Protein AF-A0A533Z8V2-F1 (afdb_monomer)

Sequence (237 aa):
MTSPPPRARSPHRGRDDLSRFQRLQVEHFARADEAKFLWQTQDAYLAKTERALLDRVPVKSSDRLLEVGCGEGGNLQLLGLTPLSAVGVDFSHAKCRDVLHHTVDKSEVVGELIRVCRAFGRVVIIEPNGGSPIVGLLGLLVEAERELLRNSLGGVLALLDRGQVAEPDVSWAQPFPAGRVLFHYRWGLPRLSAWLAGAVLAAERLIGRLVPTERWAYMIITTVKTASGKPVVSESV

Solvent-accessible surface area (backbone atoms only — not comparable to full-atom values): 13577 Å² total; per-residue (Å²): 137,80,80,82,79,81,78,77,77,78,77,87,75,56,86,81,78,50,50,76,66,53,48,43,46,50,63,73,53,66,60,58,45,66,63,60,31,49,38,45,59,66,32,60,37,48,25,51,54,48,41,67,53,51,72,71,53,89,78,52,93,86,44,81,47,74,45,67,36,13,44,46,43,36,60,60,60,67,70,66,60,52,84,91,31,47,47,77,43,46,90,44,99,47,31,29,52,70,42,73,67,74,47,86,62,48,49,60,54,44,46,49,53,58,64,74,44,51,70,70,28,73,51,76,47,79,45,63,21,18,71,3,72,70,40,28,49,44,16,69,74,35,77,79,42,37,49,29,59,66,30,38,70,72,58,58,62,68,46,53,59,73,56,38,30,49,87,62,49,77,48,67,42,56,51,51,64,56,60,65,54,54,32,21,82,91,81,39,46,43,85,47,21,78,76,41,25,70,58,49,55,51,52,29,56,55,49,39,75,75,49,57,64,87,35,12,36,27,41,36,40,38,31,36,29,38,84,45,90,50,81,72,76,83,79,85,128

pLDDT: mean 78.93, std 16.97, range [33.03, 96.56]

Foldseek 3Di:
DDDDDPDDDDPPDDPVPDDPLLVLLCVVLQAADVLVQCLCCPFLQNVVQLLVVLVVVPDDLPAAEEAEAAAHARNCVSVVHDPVRYDYYHPHPHGGHDDDLSDDCSLVVVVVQLLPADAQGKDKDKDWALLAPVLVVCLVPDVNSVSNVVDHPVVNVVSDQCLFKPDKDKFAGQADPVVCVQLPSPPHVRVCSVPCSVVVVVVSVVVSVVRDRSNGTIMMIMITTHPPSDRDDPPDD

Structure (mmCIF, N/CA/C/O backbone):
data_AF-A0A533Z8V2-F1
#
_entry.id   AF-A0A533Z8V2-F1
#
loop_
_atom_site.group_PDB
_atom_site.id
_atom_site.type_symbol
_atom_site.label_atom_id
_atom_site.label_alt_id
_atom_site.label_comp_id
_atom_site.label_asym_id
_atom_site.label_entity_id
_atom_site.label_seq_id
_atom_site.pdbx_PDB_ins_code
_atom_site.Cartn_x
_atom_site.Cartn_y
_atom_site.Cartn_z
_atom_site.occupancy
_atom_site.B_iso_or_equiv
_atom_site.auth_seq_id
_atom_site.auth_comp_id
_atom_site.auth_asym_id
_atom_site.auth_atom_id
_atom_site.pdbx_PDB_model_num
ATOM 1 N N . MET A 1 1 ? -46.346 -3.052 17.585 1.00 40.94 1 MET A N 1
ATOM 2 C CA . MET A 1 1 ? -45.049 -2.511 17.119 1.00 40.94 1 MET A CA 1
ATOM 3 C C . MET A 1 1 ? -44.578 -3.407 15.989 1.00 40.94 1 MET A C 1
ATOM 5 O O . MET A 1 1 ? -44.500 -4.609 16.202 1.00 40.94 1 MET A O 1
ATOM 9 N N . THR A 1 2 ? -44.373 -2.867 14.792 1.00 38.75 2 THR A N 1
ATOM 10 C CA . THR A 1 2 ? -44.008 -3.631 13.589 1.00 38.75 2 THR A CA 1
ATOM 11 C C . THR A 1 2 ? -42.518 -3.486 13.297 1.00 38.75 2 THR A C 1
ATOM 13 O O . THR A 1 2 ? -41.992 -2.375 13.292 1.00 38.75 2 THR A O 1
ATOM 16 N N . SER A 1 3 ? -41.831 -4.603 13.056 1.00 35.53 3 SER A N 1
ATOM 17 C CA . SER A 1 3 ? -40.437 -4.588 12.602 1.00 35.53 3 SER A CA 1
ATOM 18 C C . SER A 1 3 ? -40.324 -3.907 11.231 1.00 35.53 3 SER A C 1
ATOM 20 O O . SER A 1 3 ? -41.219 -4.092 10.401 1.00 35.53 3 SER A O 1
ATOM 22 N N . PRO A 1 4 ? -39.242 -3.158 10.948 1.00 39.75 4 PRO A N 1
ATOM 23 C CA . PRO A 1 4 ? -39.004 -2.638 9.607 1.00 39.75 4 PRO A CA 1
ATOM 24 C C . PRO A 1 4 ? -38.815 -3.798 8.613 1.00 39.75 4 PRO A C 1
ATOM 26 O O . PRO A 1 4 ? -38.259 -4.837 8.989 1.00 39.75 4 PRO A O 1
ATOM 29 N N . PRO A 1 5 ? -39.252 -3.650 7.349 1.00 39.47 5 PRO A N 1
ATOM 30 C CA . PRO A 1 5 ? -39.061 -4.684 6.340 1.00 39.47 5 PRO A CA 1
ATOM 31 C C . PRO A 1 5 ? -37.564 -4.905 6.063 1.00 39.47 5 PRO A C 1
ATOM 33 O O . PRO A 1 5 ? -36.771 -3.960 6.154 1.00 39.47 5 PRO A O 1
ATOM 36 N N . PRO A 1 6 ? -37.147 -6.132 5.696 1.00 41.75 6 PRO A N 1
ATOM 37 C CA . PRO A 1 6 ? -35.775 -6.375 5.272 1.00 41.75 6 PRO A CA 1
ATOM 38 C C . PRO A 1 6 ? -35.461 -5.519 4.040 1.00 41.75 6 PRO A C 1
ATOM 40 O O . PRO A 1 6 ? -36.251 -5.472 3.095 1.00 41.75 6 PRO A O 1
ATOM 43 N N . ARG A 1 7 ? -34.296 -4.855 4.029 1.00 48.19 7 ARG A N 1
ATOM 44 C CA . ARG A 1 7 ? -33.817 -4.150 2.830 1.00 48.19 7 ARG A CA 1
ATOM 45 C C . ARG A 1 7 ? -33.768 -5.143 1.670 1.00 48.19 7 ARG A C 1
ATOM 47 O O . ARG A 1 7 ? -33.164 -6.209 1.803 1.00 48.19 7 ARG A O 1
ATOM 54 N N . ALA A 1 8 ? -34.402 -4.794 0.551 1.00 38.75 8 ALA A N 1
ATOM 55 C CA . ALA A 1 8 ? -34.362 -5.611 -0.652 1.00 38.75 8 ALA A CA 1
ATOM 56 C C . ALA A 1 8 ? -32.900 -5.849 -1.053 1.00 38.75 8 ALA A C 1
ATOM 58 O O . ALA A 1 8 ? -32.117 -4.901 -1.143 1.00 38.75 8 ALA A O 1
ATOM 59 N N . ARG A 1 9 ? -32.520 -7.113 -1.273 1.00 44.72 9 ARG A N 1
ATOM 60 C CA . ARG A 1 9 ? -31.201 -7.421 -1.834 1.00 44.72 9 ARG A CA 1
ATOM 61 C C . ARG A 1 9 ? -31.136 -6.813 -3.231 1.00 44.72 9 ARG A C 1
ATOM 63 O O . ARG A 1 9 ? -32.041 -7.044 -4.031 1.00 44.72 9 ARG A O 1
ATOM 70 N N . SER A 1 10 ? -30.073 -6.059 -3.504 1.00 43.19 10 SER A N 1
ATOM 71 C CA . SER A 1 10 ? -29.780 -5.569 -4.852 1.00 43.19 10 SER A CA 1
ATOM 72 C C . SER A 1 10 ? -29.805 -6.751 -5.833 1.00 43.19 10 SER A C 1
ATOM 74 O O . SER A 1 10 ? -29.239 -7.801 -5.502 1.00 43.19 10 SER A O 1
ATOM 76 N N . PRO A 1 11 ? -30.474 -6.645 -6.997 1.00 40.31 11 PRO A N 1
ATOM 77 C CA . PRO A 1 11 ? -30.465 -7.721 -7.978 1.00 40.31 11 PRO A CA 1
ATOM 78 C C . PRO A 1 11 ? -29.024 -7.997 -8.417 1.00 40.31 11 PRO A C 1
ATOM 80 O O . PRO A 1 11 ? -28.241 -7.067 -8.616 1.00 40.31 11 PRO A O 1
ATOM 83 N N . HIS A 1 12 ? -28.664 -9.275 -8.572 1.00 43.56 12 HIS A N 1
ATOM 84 C CA . HIS A 1 12 ? -27.336 -9.660 -9.049 1.00 43.56 12 HIS A CA 1
ATOM 85 C C . HIS A 1 12 ? -27.104 -9.102 -10.461 1.00 43.56 12 HIS A C 1
ATOM 87 O O . HIS A 1 12 ? -27.574 -9.670 -11.446 1.00 43.56 12 HIS A O 1
ATOM 93 N N . ARG A 1 13 ? -26.370 -7.986 -10.552 1.00 46.94 13 ARG A N 1
ATOM 94 C CA . ARG A 1 13 ? -25.924 -7.403 -11.821 1.00 46.94 13 ARG A CA 1
ATOM 95 C C . ARG A 1 13 ? -25.043 -8.416 -12.555 1.00 46.94 13 ARG A C 1
ATOM 97 O O . ARG A 1 13 ? -24.065 -8.914 -11.996 1.00 46.94 13 ARG A O 1
ATOM 104 N N . GLY A 1 14 ? -25.401 -8.727 -13.800 1.00 43.12 14 GLY A N 1
ATOM 105 C CA . GLY A 1 14 ? -24.561 -9.523 -14.695 1.00 43.12 14 GLY A CA 1
ATOM 106 C C . GLY A 1 14 ? -23.268 -8.783 -15.057 1.00 43.12 14 GLY A C 1
ATOM 107 O O . GLY A 1 14 ? -23.166 -7.570 -14.872 1.00 43.12 14 GLY A O 1
ATOM 108 N N . ARG A 1 15 ? -22.279 -9.498 -15.611 1.00 49.38 15 ARG A N 1
ATOM 109 C CA . ARG A 1 15 ? -20.983 -8.904 -16.012 1.00 49.38 15 ARG A CA 1
ATOM 110 C C . ARG A 1 15 ? -21.116 -7.811 -17.085 1.00 49.38 15 ARG A C 1
ATOM 112 O O . ARG A 1 15 ? -20.205 -7.003 -17.250 1.00 49.38 15 ARG A O 1
ATOM 119 N N . ASP A 1 16 ? -22.244 -7.772 -17.784 1.00 51.00 16 ASP A N 1
ATOM 120 C CA . ASP A 1 16 ? -22.515 -6.829 -18.869 1.00 51.00 16 ASP A CA 1
ATOM 121 C C . ASP A 1 16 ? -22.863 -5.418 -18.351 1.00 51.00 16 ASP A C 1
ATOM 123 O O . ASP A 1 16 ? -22.526 -4.423 -18.993 1.00 51.00 16 ASP A O 1
ATOM 127 N N . ASP A 1 17 ? -23.423 -5.316 -17.137 1.00 60.34 17 ASP A N 1
ATOM 128 C CA . ASP A 1 17 ? -23.782 -4.058 -16.448 1.00 60.34 17 ASP A CA 1
ATOM 129 C C . ASP A 1 17 ? -22.607 -3.455 -15.638 1.00 60.34 17 ASP A C 1
ATOM 131 O O . ASP A 1 17 ? -22.772 -2.643 -14.728 1.00 60.34 17 ASP A O 1
ATOM 135 N N . LEU A 1 18 ? -21.374 -3.857 -15.956 1.00 70.12 18 LEU A N 1
ATOM 136 C CA . LEU A 1 18 ? -20.175 -3.236 -15.399 1.00 70.12 18 LEU A CA 1
ATOM 137 C C . LEU A 1 18 ? -19.882 -1.895 -16.089 1.00 70.12 18 LEU A C 1
ATOM 139 O O . LEU A 1 18 ? -19.945 -1.762 -17.314 1.00 70.12 18 LEU A O 1
ATOM 143 N N . SER A 1 19 ? -19.484 -0.891 -15.308 1.00 80.50 19 SER A N 1
ATOM 144 C CA . SER A 1 19 ? -18.940 0.361 -15.847 1.00 80.50 19 SER A CA 1
ATOM 145 C C . SER A 1 19 ? -17.634 0.123 -16.624 1.00 80.50 19 SER A C 1
ATOM 147 O O . SER A 1 19 ? -16.947 -0.883 -16.425 1.00 80.50 19 SER A O 1
ATOM 149 N N . ARG A 1 20 ? -17.231 1.078 -17.482 1.00 80.62 20 ARG A N 1
ATOM 150 C CA . ARG A 1 20 ? -15.932 1.019 -18.195 1.00 80.62 20 ARG A CA 1
ATOM 151 C C . ARG A 1 20 ? -14.761 0.814 -17.227 1.00 80.62 20 ARG A C 1
ATOM 153 O O . ARG A 1 20 ? -13.867 0.034 -17.523 1.00 80.62 20 ARG A O 1
ATOM 160 N N . PHE A 1 21 ? -14.803 1.475 -16.071 1.00 75.88 21 PHE A N 1
ATOM 161 C CA . PHE A 1 21 ? -13.811 1.313 -15.012 1.00 75.88 21 PHE A CA 1
ATOM 162 C C . PHE A 1 21 ? -13.804 -0.117 -14.451 1.00 75.88 21 PHE A C 1
ATOM 164 O O . PHE A 1 21 ? -12.757 -0.752 -14.447 1.00 75.88 21 PHE A O 1
ATOM 171 N N . GLN A 1 22 ? -14.960 -0.667 -14.061 1.00 77.31 22 GLN A N 1
ATOM 172 C CA . GLN A 1 22 ? -15.032 -2.035 -13.526 1.00 77.31 22 GLN A CA 1
ATOM 173 C C . GLN A 1 22 ? -14.565 -3.094 -14.531 1.00 77.31 22 GLN A C 1
ATOM 175 O O . GLN A 1 22 ? -13.902 -4.041 -14.119 1.00 77.31 22 GLN A O 1
ATOM 180 N N . ARG A 1 23 ? -14.854 -2.934 -15.832 1.00 79.50 23 ARG A N 1
ATOM 181 C CA . ARG A 1 23 ? -14.297 -3.821 -16.869 1.00 79.50 23 ARG A CA 1
ATOM 182 C C . ARG A 1 23 ? -12.769 -3.773 -16.889 1.00 79.50 23 ARG A C 1
ATOM 184 O O . ARG A 1 23 ? -12.149 -4.823 -16.776 1.00 79.50 23 ARG A O 1
ATOM 191 N N . LEU A 1 24 ? -12.173 -2.577 -16.901 1.00 81.94 24 LEU A N 1
ATOM 192 C CA . LEU A 1 24 ? -10.714 -2.414 -16.845 1.00 81.94 24 LEU A CA 1
ATOM 193 C C . LEU A 1 24 ? -10.094 -3.039 -15.581 1.00 81.94 24 LEU A C 1
ATOM 195 O O . LEU A 1 24 ? -9.060 -3.690 -15.690 1.00 81.94 24 LEU A O 1
ATOM 199 N N . GLN A 1 25 ? -10.727 -2.908 -14.407 1.00 80.94 25 GLN A N 1
ATOM 200 C CA . GLN A 1 25 ? -10.250 -3.571 -13.182 1.00 80.94 25 GLN A CA 1
ATOM 201 C C . GLN A 1 25 ? -10.351 -5.101 -13.285 1.00 80.94 25 GLN A C 1
ATOM 203 O O . GLN A 1 25 ? -9.383 -5.806 -13.008 1.00 80.94 25 GLN A O 1
ATOM 208 N N . VAL A 1 26 ? -11.492 -5.634 -13.736 1.00 76.25 26 VAL A N 1
ATOM 209 C CA . VAL A 1 26 ? -11.690 -7.084 -13.916 1.00 76.25 26 VAL A CA 1
ATOM 210 C C . VAL A 1 26 ? -10.706 -7.664 -14.935 1.00 76.25 26 VAL A C 1
ATOM 212 O O . VAL A 1 26 ? -10.188 -8.753 -14.710 1.00 76.25 26 VAL A O 1
ATOM 215 N N . GLU A 1 27 ? -10.413 -6.949 -16.021 1.00 80.88 27 GLU A N 1
ATOM 216 C CA . GLU A 1 27 ? -9.446 -7.352 -17.048 1.00 80.88 27 GLU A CA 1
ATOM 217 C C . GLU A 1 27 ? -7.999 -7.301 -16.532 1.00 80.88 27 GLU A C 1
ATOM 219 O O . GLU A 1 27 ? -7.254 -8.269 -16.705 1.00 80.88 27 GLU A O 1
ATOM 224 N N . HIS A 1 28 ? -7.605 -6.217 -15.852 1.00 77.25 28 HIS A N 1
ATOM 225 C CA . HIS A 1 28 ? -6.257 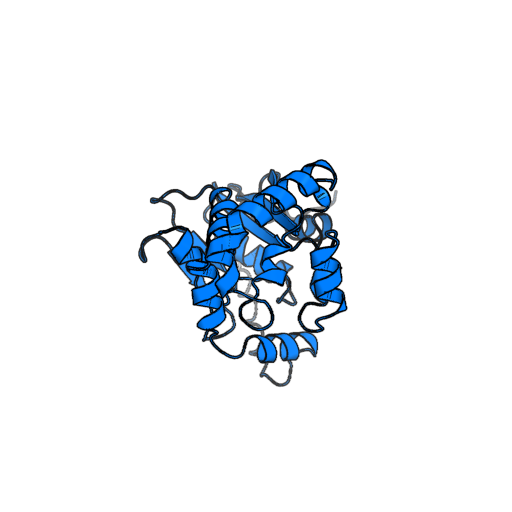-6.056 -15.297 1.00 77.25 28 HIS A CA 1
ATOM 226 C C . HIS A 1 28 ? -5.961 -7.094 -14.203 1.00 77.25 28 HIS A C 1
ATOM 228 O O . HIS A 1 28 ? -4.879 -7.683 -14.166 1.00 77.25 28 HIS A O 1
ATOM 234 N N . PHE A 1 29 ? -6.946 -7.373 -13.346 1.00 74.50 29 PHE A N 1
ATOM 235 C CA . PHE A 1 29 ? -6.820 -8.270 -12.198 1.00 74.50 29 PHE A CA 1
ATOM 236 C C . PHE A 1 29 ? -7.411 -9.678 -12.441 1.00 74.50 29 PHE A C 1
ATOM 238 O O . PHE A 1 29 ? -7.631 -10.443 -11.499 1.00 74.50 29 PHE A O 1
ATOM 245 N N . ALA A 1 30 ? -7.598 -10.075 -13.706 1.00 72.56 30 ALA A N 1
ATOM 246 C CA . ALA A 1 30 ? -8.223 -11.344 -14.108 1.00 72.56 30 ALA A CA 1
ATOM 247 C C . ALA A 1 30 ? -7.457 -12.627 -13.718 1.00 72.56 30 ALA A C 1
ATOM 249 O O . ALA A 1 30 ? -8.019 -13.721 -13.795 1.00 72.56 30 ALA A O 1
ATOM 250 N N . ARG A 1 31 ? -6.158 -12.537 -13.398 1.00 70.25 31 ARG A N 1
ATOM 251 C CA . ARG A 1 31 ? -5.262 -13.697 -13.223 1.00 70.25 31 ARG A CA 1
ATOM 252 C C . ARG A 1 31 ? -4.360 -13.541 -12.004 1.00 70.25 31 ARG A C 1
ATOM 254 O O . ARG A 1 31 ? -3.841 -12.452 -11.761 1.00 70.25 31 ARG A O 1
ATOM 261 N N . ALA A 1 32 ? -4.128 -14.642 -11.291 1.00 70.06 32 ALA A N 1
ATOM 262 C CA . ALA A 1 32 ? -3.074 -14.732 -10.284 1.00 70.06 32 ALA A CA 1
ATOM 263 C C . ALA A 1 32 ? -1.724 -14.365 -10.919 1.00 70.06 32 ALA A C 1
ATOM 265 O O . ALA A 1 32 ? -1.423 -14.821 -12.024 1.00 70.06 32 ALA A O 1
ATOM 266 N N . ASP A 1 33 ? -0.926 -13.546 -10.236 1.00 83.88 33 ASP A N 1
ATOM 267 C CA . ASP A 1 33 ? 0.403 -13.148 -10.703 1.00 83.88 33 ASP A CA 1
ATOM 268 C C . ASP A 1 33 ? 1.444 -13.626 -9.679 1.00 83.88 33 ASP A C 1
ATOM 270 O O . ASP A 1 33 ? 1.795 -12.932 -8.724 1.00 83.88 33 ASP A O 1
ATOM 274 N N . GLU A 1 34 ? 1.891 -14.874 -9.853 1.00 84.81 34 GLU A N 1
ATOM 275 C CA . GLU A 1 34 ? 2.914 -15.503 -9.007 1.00 84.81 34 GLU A CA 1
ATOM 276 C C . GLU A 1 34 ? 4.219 -14.693 -9.017 1.00 84.81 34 GLU A C 1
ATOM 278 O O . GLU A 1 34 ? 4.880 -14.566 -7.988 1.00 84.81 34 GLU A O 1
ATOM 283 N N . ALA A 1 35 ? 4.562 -14.065 -10.146 1.00 87.12 35 ALA A N 1
ATOM 284 C CA . ALA A 1 35 ? 5.744 -13.221 -10.242 1.00 87.12 35 ALA A CA 1
ATOM 285 C C . ALA A 1 35 ? 5.596 -11.939 -9.400 1.00 87.12 35 ALA A C 1
ATOM 287 O O . ALA A 1 35 ? 6.548 -11.574 -8.708 1.00 87.12 35 ALA A O 1
ATOM 288 N N . LYS A 1 36 ? 4.410 -11.304 -9.368 1.00 88.00 36 LYS A N 1
ATOM 289 C CA . LYS A 1 36 ? 4.110 -10.206 -8.425 1.00 88.00 36 LYS A CA 1
ATOM 290 C C . LYS A 1 36 ? 4.171 -10.686 -6.975 1.00 88.00 36 LYS A C 1
ATOM 292 O O . LYS A 1 36 ? 4.757 -9.996 -6.147 1.00 88.00 36 LYS A O 1
ATOM 297 N N . PHE A 1 37 ? 3.618 -11.860 -6.665 1.00 86.25 37 PHE A N 1
ATOM 298 C CA . PHE A 1 37 ? 3.631 -12.432 -5.314 1.00 86.25 37 PHE A CA 1
ATOM 299 C C . PHE A 1 37 ? 5.055 -12.715 -4.805 1.00 86.25 37 PHE A C 1
ATOM 301 O O . PHE A 1 37 ? 5.425 -12.267 -3.718 1.00 86.25 37 PHE A O 1
ATOM 308 N N . LEU A 1 38 ? 5.882 -13.405 -5.596 1.00 88.62 38 LEU A N 1
ATOM 309 C CA . LEU A 1 38 ? 7.280 -13.695 -5.262 1.00 88.62 38 LEU A CA 1
ATOM 310 C C . LEU A 1 38 ? 8.104 -12.405 -5.150 1.00 88.62 38 LEU A C 1
ATOM 312 O O . LEU A 1 38 ? 8.876 -12.248 -4.206 1.00 88.62 38 LEU A O 1
ATOM 316 N N . TRP A 1 39 ? 7.891 -11.440 -6.049 1.00 91.81 39 TRP A N 1
ATOM 317 C CA . TRP A 1 39 ? 8.515 -10.117 -5.965 1.00 91.81 39 TRP A CA 1
ATOM 318 C C . TRP A 1 39 ? 8.118 -9.378 -4.680 1.00 91.81 39 TRP A C 1
ATOM 320 O O . TRP A 1 39 ? 8.987 -8.910 -3.949 1.00 91.81 39 TRP A O 1
ATOM 330 N N . GLN A 1 40 ? 6.828 -9.344 -4.332 1.00 89.94 40 GLN A N 1
ATOM 331 C CA . GLN A 1 40 ? 6.343 -8.721 -3.098 1.00 89.94 40 GLN A CA 1
ATOM 332 C C . GLN A 1 40 ? 6.954 -9.355 -1.840 1.00 89.94 40 GLN A C 1
ATOM 334 O O . GLN A 1 40 ? 7.226 -8.652 -0.870 1.00 89.94 40 GLN A O 1
ATOM 339 N N . THR A 1 41 ? 7.154 -10.673 -1.834 1.00 89.31 41 THR A N 1
ATOM 340 C CA . THR A 1 41 ? 7.429 -11.439 -0.607 1.00 89.31 41 THR A CA 1
ATOM 341 C C . THR A 1 41 ? 8.903 -11.802 -0.411 1.00 89.31 41 THR A C 1
ATOM 343 O O . THR A 1 41 ? 9.328 -12.002 0.734 1.00 89.31 41 THR A O 1
ATOM 346 N N . GLN A 1 42 ? 9.693 -11.830 -1.493 1.00 92.19 42 GLN A N 1
ATOM 347 C CA . GLN A 1 42 ? 11.086 -12.300 -1.509 1.00 92.19 42 GLN A CA 1
ATOM 348 C C . GLN A 1 42 ? 12.107 -11.294 -2.080 1.00 92.19 42 GLN A C 1
ATOM 350 O O . GLN A 1 42 ? 13.299 -11.457 -1.825 1.00 92.19 42 GLN A O 1
ATOM 355 N N . ASP A 1 43 ? 11.699 -10.254 -2.821 1.00 94.94 43 ASP A N 1
ATOM 356 C CA . ASP A 1 43 ? 12.650 -9.274 -3.375 1.00 94.94 43 ASP A CA 1
ATOM 357 C C . ASP A 1 43 ? 13.345 -8.448 -2.276 1.00 94.94 43 ASP A C 1
ATOM 359 O O . ASP A 1 43 ? 12.707 -7.939 -1.349 1.00 94.94 43 ASP A O 1
ATOM 363 N N . ALA A 1 44 ? 14.663 -8.269 -2.399 1.00 93.38 44 ALA A N 1
ATOM 364 C CA . ALA A 1 44 ? 15.492 -7.646 -1.367 1.00 93.38 44 ALA A CA 1
ATOM 365 C C . ALA A 1 44 ? 15.188 -6.151 -1.129 1.00 93.38 44 ALA A C 1
ATOM 367 O O . ALA A 1 44 ? 15.478 -5.632 -0.044 1.00 93.38 44 ALA A O 1
ATOM 368 N N . TYR A 1 45 ? 14.596 -5.459 -2.109 1.00 95.81 45 TYR A N 1
ATOM 369 C CA . TYR A 1 45 ? 14.031 -4.125 -1.928 1.00 95.81 45 TYR A CA 1
ATOM 370 C C . TYR A 1 45 ? 12.556 -4.211 -1.526 1.00 95.81 45 TYR A C 1
ATOM 372 O O . TYR A 1 45 ? 12.174 -3.669 -0.483 1.00 95.81 45 TYR A O 1
ATOM 380 N N . LEU A 1 46 ? 11.712 -4.868 -2.330 1.00 94.31 46 LEU A N 1
ATOM 381 C CA . LEU A 1 46 ? 10.265 -4.748 -2.159 1.00 94.31 46 LEU A CA 1
ATOM 382 C C . LEU A 1 46 ? 9.788 -5.412 -0.866 1.00 94.31 46 LEU A C 1
ATOM 384 O O . LEU A 1 46 ? 9.168 -4.738 -0.049 1.00 94.31 46 LEU A O 1
ATOM 388 N N . ALA A 1 47 ? 10.159 -6.664 -0.598 1.00 91.62 47 ALA A N 1
ATOM 389 C CA . ALA A 1 47 ? 9.735 -7.353 0.622 1.00 91.62 47 ALA A CA 1
ATOM 390 C C . ALA A 1 47 ? 10.208 -6.640 1.899 1.00 91.62 47 ALA A C 1
ATOM 392 O O . ALA A 1 47 ? 9.580 -6.748 2.951 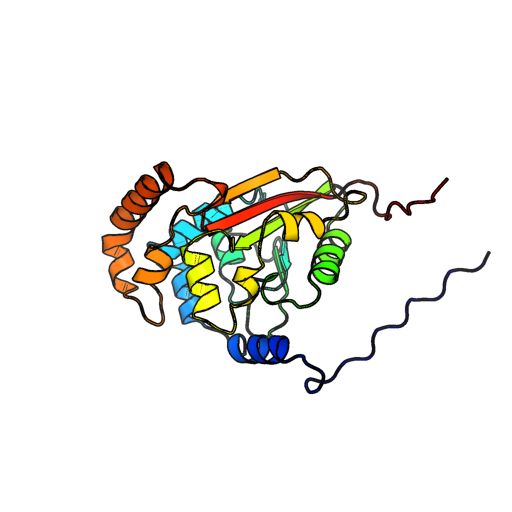1.00 91.62 47 ALA A O 1
ATOM 393 N N . LYS A 1 48 ? 11.298 -5.869 1.815 1.00 93.62 48 LYS A N 1
ATOM 394 C CA . LYS A 1 48 ? 11.800 -5.026 2.905 1.00 93.62 48 LYS A CA 1
ATOM 395 C C . LYS A 1 48 ? 11.001 -3.729 3.068 1.00 93.62 48 LYS A C 1
ATOM 397 O O . LYS A 1 48 ? 10.774 -3.307 4.201 1.00 93.62 48 LYS A O 1
ATOM 402 N N . THR A 1 49 ? 10.566 -3.098 1.976 1.00 93.62 49 THR A N 1
ATOM 403 C CA . THR A 1 49 ? 9.718 -1.891 2.036 1.00 93.62 49 THR A CA 1
ATOM 404 C C . THR A 1 49 ? 8.259 -2.192 2.360 1.00 93.62 49 THR A C 1
ATOM 406 O O . THR A 1 49 ? 7.614 -1.350 2.983 1.00 93.62 49 THR A O 1
ATOM 409 N N . GLU A 1 50 ? 7.761 -3.380 2.008 1.00 91.62 50 GLU A N 1
ATOM 410 C CA . GLU A 1 50 ? 6.443 -3.881 2.411 1.00 91.62 50 GLU A CA 1
ATOM 411 C C . GLU A 1 50 ? 6.420 -4.279 3.888 1.00 91.62 50 GLU A C 1
ATOM 413 O O . GLU A 1 50 ? 5.526 -3.839 4.601 1.00 91.62 50 GLU A O 1
ATOM 418 N N . ARG A 1 51 ? 7.432 -4.997 4.407 1.00 91.25 51 ARG A N 1
ATOM 419 C CA . ARG A 1 51 ? 7.559 -5.214 5.866 1.00 91.25 51 ARG A CA 1
ATOM 420 C C . ARG A 1 51 ? 7.577 -3.880 6.611 1.00 91.25 51 ARG A C 1
ATOM 422 O O . ARG A 1 51 ? 6.709 -3.654 7.435 1.00 91.25 51 ARG A O 1
ATOM 429 N N . ALA A 1 52 ? 8.420 -2.930 6.200 1.00 91.81 52 ALA A N 1
ATOM 430 C CA . ALA A 1 52 ? 8.465 -1.596 6.811 1.00 91.81 52 ALA A CA 1
ATOM 431 C C . ALA A 1 52 ? 7.175 -0.753 6.643 1.00 91.81 52 ALA A C 1
ATOM 433 O O . ALA A 1 52 ? 7.038 0.289 7.291 1.00 91.81 52 ALA A O 1
ATOM 434 N N . LEU A 1 53 ? 6.247 -1.151 5.767 1.00 90.12 53 LEU A N 1
ATOM 435 C CA . LEU A 1 53 ? 4.902 -0.578 5.654 1.00 90.12 53 LEU A CA 1
ATOM 436 C C . LEU A 1 53 ? 3.940 -1.277 6.631 1.00 90.12 53 LEU A C 1
ATOM 438 O O . LEU A 1 53 ? 3.225 -0.605 7.370 1.00 90.12 53 LEU A O 1
ATOM 442 N N . LEU A 1 54 ? 3.991 -2.608 6.683 1.00 88.62 54 LEU A N 1
ATOM 443 C CA . LEU A 1 54 ? 3.180 -3.480 7.535 1.00 88.62 54 LEU A CA 1
ATOM 444 C C . LEU A 1 54 ? 3.562 -3.406 9.026 1.00 88.62 54 LEU A C 1
ATOM 446 O O . LEU A 1 54 ? 2.680 -3.507 9.869 1.00 88.62 54 LEU A O 1
ATOM 450 N N . ASP A 1 55 ? 4.822 -3.109 9.358 1.00 88.25 55 ASP A N 1
ATOM 451 C CA . ASP A 1 55 ? 5.326 -2.848 10.719 1.00 88.25 55 ASP A CA 1
ATOM 452 C C . ASP A 1 55 ? 4.619 -1.649 11.388 1.00 88.25 55 ASP A C 1
ATOM 454 O O . ASP A 1 55 ? 4.638 -1.503 12.610 1.00 88.25 55 ASP A O 1
ATOM 458 N N . ARG A 1 56 ? 3.991 -0.768 10.591 1.00 86.62 56 ARG A N 1
ATOM 459 C CA . ARG A 1 56 ? 3.154 0.340 11.079 1.00 86.62 56 ARG A CA 1
ATOM 460 C C . ARG A 1 56 ? 1.709 -0.079 11.366 1.00 86.62 56 ARG A C 1
ATOM 462 O O . ARG A 1 56 ? 0.993 0.675 12.017 1.00 86.62 56 ARG A O 1
ATOM 469 N N . VAL A 1 57 ? 1.264 -1.247 10.897 1.00 84.12 57 VAL A N 1
ATOM 470 C CA . VAL A 1 57 ? -0.056 -1.803 11.222 1.00 84.12 57 VAL A CA 1
ATOM 471 C C . VAL A 1 57 ? 0.064 -2.474 12.592 1.00 84.12 57 VAL A C 1
ATOM 473 O O . VAL A 1 57 ? 0.781 -3.463 12.722 1.00 84.12 57 VAL A O 1
ATOM 476 N N . PRO A 1 58 ? -0.616 -1.987 13.645 1.00 78.50 58 PRO A N 1
ATOM 477 C CA . PRO A 1 58 ? -0.279 -2.351 15.026 1.00 78.50 58 PRO A CA 1
ATOM 478 C C . PRO A 1 58 ? -0.869 -3.707 15.482 1.00 78.50 58 PRO A C 1
ATOM 480 O O . PRO A 1 58 ? -1.387 -3.824 16.600 1.00 78.50 58 PRO A O 1
ATOM 483 N N . VAL A 1 59 ? -0.851 -4.721 14.610 1.00 78.56 59 VAL A N 1
ATOM 484 C CA . VAL A 1 59 ? -1.444 -6.058 14.797 1.00 78.56 59 VAL A CA 1
ATOM 485 C C . VAL A 1 59 ? -0.724 -6.835 15.902 1.00 78.56 59 VAL A C 1
ATOM 487 O O . VAL A 1 59 ? 0.499 -6.796 16.011 1.00 78.56 59 VAL A O 1
ATOM 490 N N . LYS A 1 60 ? -1.477 -7.581 16.715 1.00 76.19 60 LYS A N 1
ATOM 491 C CA . LYS A 1 60 ? -0.930 -8.565 17.663 1.00 76.19 60 LYS A CA 1
ATOM 492 C C . LYS A 1 60 ? -1.185 -9.983 17.156 1.00 76.19 60 LYS A C 1
ATOM 494 O O . LYS A 1 60 ? -2.189 -10.228 16.499 1.00 76.19 60 LYS A O 1
ATOM 499 N N . SER A 1 61 ? -0.345 -10.945 17.535 1.00 70.31 61 SER A N 1
ATOM 500 C CA . SER A 1 61 ? -0.532 -12.367 17.184 1.00 70.31 61 SER A CA 1
ATOM 501 C C . SER A 1 61 ? -1.859 -12.971 17.679 1.00 70.31 61 SER A C 1
ATOM 503 O O . SER A 1 61 ? -2.299 -13.988 17.149 1.00 70.31 61 SER A O 1
ATOM 505 N N . SER A 1 62 ? -2.502 -12.335 18.665 1.00 73.25 62 SER A N 1
ATOM 506 C CA . SER A 1 62 ? -3.823 -12.675 19.207 1.00 73.25 62 SER A CA 1
ATOM 507 C C . SER A 1 62 ? -4.992 -11.849 18.642 1.00 73.25 62 SER A C 1
ATOM 509 O O . SER A 1 62 ? -6.137 -12.076 19.037 1.00 73.25 62 SER A O 1
ATOM 511 N N . ASP A 1 63 ? -4.748 -10.895 17.736 1.00 77.50 63 ASP A N 1
ATOM 512 C CA . ASP A 1 63 ? -5.828 -10.239 16.993 1.00 77.50 63 ASP A CA 1
ATOM 513 C C . ASP A 1 63 ? -6.410 -11.189 15.934 1.00 77.50 63 ASP A C 1
ATOM 515 O O . ASP A 1 63 ? -5.731 -12.076 15.420 1.00 77.50 63 ASP A O 1
ATOM 519 N N . ARG A 1 64 ? -7.681 -10.970 15.574 1.00 79.81 64 ARG A N 1
ATOM 520 C CA . ARG A 1 64 ? -8.284 -11.551 14.368 1.00 79.81 64 ARG A CA 1
ATOM 521 C C . ARG A 1 64 ? -8.310 -10.478 13.287 1.00 79.81 64 ARG A C 1
ATOM 523 O O . ARG A 1 64 ? -8.994 -9.469 13.459 1.00 79.81 64 ARG A O 1
ATOM 530 N N . LEU A 1 65 ? -7.553 -10.690 12.217 1.00 82.88 65 LEU A N 1
ATOM 531 C CA . LEU A 1 65 ? -7.376 -9.753 11.112 1.00 82.88 65 LEU A CA 1
ATOM 532 C C . LEU A 1 65 ? -8.248 -10.139 9.909 1.00 82.88 65 LEU A C 1
ATOM 534 O O . LEU A 1 65 ? -8.408 -11.319 9.596 1.00 82.88 65 LEU A O 1
ATOM 538 N N . LEU A 1 66 ? -8.780 -9.124 9.229 1.00 82.81 66 LEU A N 1
ATOM 539 C CA . LEU A 1 66 ? -9.431 -9.234 7.929 1.00 82.81 66 LEU A CA 1
ATOM 540 C C . LEU A 1 66 ? -8.717 -8.288 6.956 1.00 82.81 66 LEU A C 1
ATOM 542 O O . LEU A 1 66 ? -8.715 -7.079 7.179 1.00 82.81 66 LEU A O 1
ATOM 546 N N . GLU A 1 67 ? -8.146 -8.832 5.887 1.00 82.00 67 GLU A N 1
ATOM 547 C CA . GLU A 1 67 ? -7.675 -8.068 4.732 1.00 82.00 67 GLU A CA 1
ATOM 548 C C . GLU A 1 67 ? -8.769 -8.102 3.655 1.00 82.00 67 GLU A C 1
ATOM 550 O O . GLU A 1 67 ? -9.068 -9.147 3.075 1.00 82.00 67 GLU A O 1
ATOM 555 N N . VAL A 1 68 ? -9.433 -6.963 3.453 1.00 80.12 68 VAL A N 1
ATOM 556 C CA . VAL A 1 68 ? -10.457 -6.782 2.411 1.00 80.12 68 VAL A CA 1
ATOM 557 C C . VAL A 1 68 ? -9.796 -6.475 1.074 1.00 80.12 68 VAL A C 1
ATOM 559 O O . VAL A 1 68 ? -8.674 -5.982 1.051 1.00 80.12 68 VAL A O 1
ATOM 562 N N . GLY A 1 69 ? -10.529 -6.775 -0.001 1.00 75.19 69 GLY A N 1
ATOM 563 C CA . GLY A 1 69 ? -10.228 -6.500 -1.398 1.00 75.19 69 GLY A CA 1
ATOM 564 C C . GLY A 1 69 ? -8.811 -6.843 -1.762 1.00 75.19 69 GLY A C 1
ATOM 565 O O . GLY A 1 69 ? -8.010 -5.948 -1.958 1.00 75.19 69 GLY A O 1
ATOM 566 N N . CYS A 1 70 ? -8.470 -8.118 -1.729 1.00 75.31 70 CYS A N 1
ATOM 567 C CA . CYS A 1 70 ? -7.082 -8.465 -1.823 1.00 75.31 70 CYS A CA 1
ATOM 568 C C . CYS A 1 70 ? -6.452 -8.332 -3.273 1.00 75.31 70 CYS A C 1
ATOM 570 O O . CYS A 1 70 ? -6.192 -7.210 -3.656 1.00 75.31 70 CYS A O 1
ATOM 572 N N . GLY A 1 71 ? -5.987 -9.318 -4.072 1.00 80.19 71 GLY A N 1
ATOM 573 C CA . GLY A 1 71 ? -4.923 -9.028 -5.115 1.00 80.19 71 GLY A CA 1
ATOM 574 C C . GLY A 1 71 ? -3.815 -10.078 -5.446 1.00 80.19 71 GLY A C 1
ATOM 575 O O . GLY A 1 71 ? -3.843 -10.680 -6.511 1.00 80.19 71 GLY A O 1
ATOM 576 N N . GLU A 1 72 ? -2.835 -10.388 -4.578 1.00 79.25 72 GLU A N 1
ATOM 577 C CA . GLU A 1 72 ? -1.941 -11.570 -4.734 1.00 79.25 72 GLU A CA 1
ATOM 578 C C . GLU A 1 72 ? -1.865 -12.510 -3.513 1.00 79.25 72 GLU A C 1
ATOM 580 O O . GLU A 1 72 ? -2.354 -13.629 -3.610 1.00 79.25 72 GLU A O 1
ATOM 585 N N . GLY A 1 73 ? -1.325 -12.080 -2.369 1.00 79.19 73 GLY A N 1
ATOM 586 C CA . GLY A 1 73 ? -1.267 -12.882 -1.123 1.00 79.19 73 GLY A CA 1
ATOM 587 C C . GLY A 1 73 ? -0.262 -12.381 -0.079 1.00 79.19 73 GLY A C 1
ATOM 588 O O . GLY A 1 73 ? -0.237 -12.852 1.059 1.00 79.19 73 GLY A O 1
ATOM 589 N N . GLY A 1 74 ? 0.616 -11.455 -0.476 1.00 84.12 74 GLY A N 1
ATOM 590 C CA . GLY A 1 74 ? 1.863 -11.213 0.240 1.00 84.12 74 GLY A CA 1
ATOM 591 C C . GLY A 1 74 ? 1.743 -10.477 1.573 1.00 84.12 74 GLY A C 1
ATOM 592 O O . GLY A 1 74 ? 2.624 -10.647 2.406 1.00 84.12 74 GLY A O 1
ATOM 593 N N . ASN A 1 75 ? 0.690 -9.695 1.828 1.00 87.38 75 ASN A N 1
ATOM 594 C CA . ASN A 1 75 ? 0.592 -8.929 3.080 1.00 87.38 75 ASN A CA 1
ATOM 595 C C . ASN A 1 75 ? 0.396 -9.849 4.292 1.00 87.38 75 ASN A C 1
ATOM 597 O O . ASN A 1 75 ? 1.179 -9.779 5.240 1.00 87.38 75 ASN A O 1
ATOM 601 N N . LEU A 1 76 ? -0.563 -10.781 4.225 1.00 81.75 76 LEU A N 1
ATOM 602 C CA . LEU A 1 76 ? -0.761 -11.806 5.258 1.00 81.75 76 LEU A CA 1
ATOM 603 C C . LEU A 1 76 ? 0.508 -12.642 5.503 1.00 81.75 76 LEU A C 1
ATOM 605 O O . LEU A 1 76 ? 0.850 -12.919 6.654 1.00 81.75 76 LEU A O 1
ATOM 609 N N . GLN A 1 77 ? 1.238 -12.998 4.438 1.00 83.81 77 GLN A N 1
ATOM 610 C CA . GLN A 1 77 ? 2.496 -13.743 4.551 1.00 83.81 77 GLN A CA 1
ATOM 611 C C . GLN A 1 77 ? 3.610 -12.912 5.209 1.00 83.81 77 GLN A C 1
ATOM 613 O O . GLN A 1 77 ? 4.342 -13.425 6.055 1.00 83.81 77 GLN A O 1
ATOM 618 N N . LEU A 1 78 ? 3.753 -11.636 4.839 1.00 86.00 78 LEU A N 1
ATOM 619 C CA . LEU A 1 78 ? 4.782 -10.742 5.379 1.00 86.00 78 LEU A CA 1
ATOM 620 C C . LEU A 1 78 ? 4.521 -10.350 6.839 1.00 86.00 78 LEU A C 1
ATOM 622 O O . LEU A 1 78 ? 5.486 -10.184 7.583 1.00 86.00 78 LEU A O 1
ATOM 626 N N . LEU A 1 79 ? 3.251 -10.275 7.255 1.00 81.69 79 LEU A N 1
ATOM 627 C CA . LEU A 1 79 ? 2.834 -10.136 8.657 1.00 81.69 79 LEU A CA 1
ATOM 628 C C . LEU A 1 79 ? 3.102 -11.400 9.501 1.00 81.69 79 LEU A C 1
ATOM 630 O O . LEU A 1 79 ? 3.021 -11.338 10.726 1.00 81.69 79 LEU A O 1
ATOM 634 N N . GLY A 1 80 ? 3.397 -12.550 8.879 1.00 73.88 80 GLY A N 1
ATOM 635 C CA . GLY A 1 80 ? 3.724 -13.800 9.579 1.00 73.88 80 GLY A CA 1
ATOM 636 C C . GLY A 1 80 ? 2.581 -14.383 10.421 1.00 73.88 80 GLY A C 1
ATOM 637 O O . GLY A 1 80 ? 2.835 -15.130 11.367 1.00 73.88 80 GLY A O 1
ATOM 638 N N . LEU A 1 81 ? 1.329 -14.024 10.121 1.00 68.44 81 LEU A N 1
ATOM 639 C CA . LEU A 1 81 ? 0.159 -14.443 10.897 1.00 68.44 81 LEU A CA 1
ATOM 640 C C . LEU A 1 81 ? -0.218 -15.902 10.616 1.00 68.44 81 LEU A C 1
ATOM 642 O O . LEU A 1 81 ? -0.014 -16.428 9.523 1.00 68.44 81 LEU A O 1
ATOM 646 N N . THR A 1 82 ? -0.812 -16.561 11.612 1.00 58.09 82 THR A N 1
ATOM 647 C CA . THR A 1 82 ? -1.319 -17.927 11.439 1.00 58.09 82 THR A CA 1
ATOM 648 C C . THR A 1 82 ? -2.611 -17.925 10.609 1.00 58.09 82 THR A C 1
ATOM 650 O O . THR A 1 82 ? -3.410 -16.995 10.748 1.00 58.09 82 THR A O 1
ATOM 653 N N . PRO A 1 83 ? -2.916 -18.991 9.844 1.00 54.50 83 PRO A N 1
ATOM 654 C CA . PRO A 1 83 ? -4.198 -19.119 9.139 1.00 54.50 83 PRO A CA 1
ATOM 655 C C . PRO A 1 83 ? -5.447 -19.096 10.042 1.00 54.50 83 PRO A C 1
ATOM 657 O O . PRO A 1 83 ? -6.560 -18.961 9.549 1.00 54.50 83 PRO A O 1
ATOM 660 N N . LEU A 1 84 ? -5.285 -19.234 11.365 1.00 57.38 84 LEU A N 1
ATOM 661 C CA . LEU A 1 84 ? -6.372 -19.139 12.346 1.00 57.38 84 LEU A CA 1
ATOM 662 C C . LEU A 1 84 ? -6.634 -17.695 12.819 1.00 57.38 84 LEU A C 1
ATOM 664 O O . LEU A 1 84 ? -7.703 -17.416 13.369 1.00 57.38 84 LEU A O 1
ATOM 668 N N . SER A 1 85 ? -5.680 -16.777 12.615 1.00 70.00 85 SER A N 1
ATOM 669 C CA . SER A 1 85 ? -5.749 -15.378 13.063 1.00 70.00 85 SER A CA 1
ATOM 670 C C . SER A 1 85 ? -5.909 -14.349 11.936 1.00 70.00 85 SER A C 1
ATOM 672 O O . SER A 1 85 ? -6.192 -13.190 12.235 1.00 70.00 85 SER A O 1
ATOM 674 N N . ALA A 1 86 ? -5.820 -14.740 10.661 1.00 75.31 86 ALA A N 1
ATOM 675 C CA . ALA A 1 86 ? -6.025 -13.845 9.518 1.00 75.31 86 ALA A CA 1
ATOM 676 C C . ALA A 1 86 ? -6.961 -14.435 8.448 1.00 75.31 86 ALA A C 1
ATOM 678 O O . ALA A 1 86 ? -6.915 -15.628 8.161 1.00 75.31 86 ALA A O 1
ATOM 679 N N . VAL A 1 87 ? -7.784 -13.579 7.836 1.00 75.38 87 VAL A N 1
ATOM 680 C CA . VAL A 1 87 ? -8.664 -13.895 6.698 1.00 75.38 87 VAL A CA 1
ATOM 681 C C . VAL A 1 87 ? -8.444 -12.859 5.597 1.00 75.38 87 VAL A C 1
ATOM 683 O O . VAL A 1 87 ? -8.381 -11.668 5.891 1.00 75.38 87 VAL A O 1
ATOM 686 N N . GLY A 1 88 ? -8.362 -13.297 4.340 1.00 74.19 88 GLY A N 1
ATOM 687 C CA . GLY A 1 88 ? -8.371 -12.430 3.158 1.00 74.19 88 GLY A CA 1
ATOM 688 C C . GLY A 1 88 ? -9.665 -12.592 2.355 1.00 74.19 88 GLY A C 1
ATOM 689 O O . GLY A 1 88 ? -10.208 -13.696 2.297 1.00 74.19 88 GLY A O 1
ATOM 690 N N . VAL A 1 89 ? -10.170 -11.515 1.749 1.00 71.50 89 VAL A N 1
ATOM 691 C CA . VAL A 1 89 ? -11.362 -11.521 0.876 1.00 71.50 89 VAL A CA 1
ATOM 692 C C . VAL A 1 89 ? -11.114 -10.617 -0.330 1.00 71.50 89 VAL A C 1
ATOM 694 O O . VAL A 1 89 ? -10.860 -9.439 -0.133 1.00 71.50 89 VAL A O 1
ATOM 697 N N . ASP A 1 90 ? -11.239 -11.114 -1.562 1.00 71.00 90 ASP A N 1
ATOM 698 C CA . ASP A 1 90 ? -11.105 -10.313 -2.794 1.00 71.00 90 ASP A CA 1
ATOM 699 C C . ASP A 1 90 ? -12.309 -10.464 -3.742 1.00 71.00 90 ASP A C 1
ATOM 701 O O . ASP A 1 90 ? -13.122 -11.376 -3.587 1.00 71.00 90 ASP A O 1
ATOM 705 N N . PHE A 1 91 ? -12.426 -9.565 -4.727 1.00 65.75 91 PHE A N 1
ATOM 706 C CA . PHE A 1 91 ? -13.426 -9.655 -5.798 1.00 65.75 91 PHE A CA 1
ATOM 707 C C . PHE A 1 91 ? -12.988 -10.571 -6.956 1.00 65.75 91 PHE A C 1
ATOM 709 O O . PHE A 1 91 ? -13.835 -11.165 -7.629 1.00 65.75 91 PHE A O 1
ATOM 716 N N . SER A 1 92 ? -11.680 -10.697 -7.198 1.00 60.09 92 SER A N 1
ATOM 717 C CA . SER A 1 92 ? -11.094 -11.620 -8.161 1.00 60.09 92 SER A CA 1
ATOM 718 C C . SER A 1 92 ? -10.785 -12.951 -7.476 1.00 60.09 92 SER A C 1
ATOM 720 O O . SER A 1 92 ? -10.055 -13.035 -6.492 1.00 60.09 92 SER A O 1
ATOM 722 N N . HIS A 1 93 ? -11.297 -14.046 -8.039 1.00 51.47 93 HIS A N 1
ATOM 723 C CA . HIS A 1 93 ? -11.151 -15.415 -7.514 1.00 51.47 93 HIS A CA 1
ATOM 724 C C . HIS A 1 93 ? -9.690 -15.950 -7.556 1.00 51.47 93 HIS A C 1
ATOM 726 O O . HIS A 1 93 ? -9.443 -17.143 -7.395 1.00 51.47 93 HIS A O 1
ATOM 732 N N . ALA A 1 94 ? -8.694 -15.103 -7.820 1.00 46.84 94 ALA A N 1
ATOM 733 C CA . ALA A 1 94 ? -7.315 -15.503 -8.092 1.00 46.84 94 ALA A CA 1
ATOM 734 C C . ALA A 1 94 ? -6.260 -14.740 -7.258 1.00 46.84 94 ALA A C 1
ATOM 736 O O . ALA A 1 94 ? -5.092 -14.727 -7.650 1.00 46.84 94 ALA A O 1
ATOM 737 N N . LYS A 1 95 ? -6.653 -14.026 -6.187 1.00 49.34 95 LYS A N 1
ATOM 738 C CA . LYS A 1 95 ? -5.938 -12.804 -5.775 1.00 49.34 95 LYS A CA 1
ATOM 739 C C . LYS A 1 95 ? -6.040 -12.424 -4.274 1.00 49.34 95 LYS A C 1
ATOM 741 O O . LYS A 1 95 ? -7.146 -12.337 -3.763 1.00 49.34 95 LYS A O 1
ATOM 746 N N . CYS A 1 96 ? -4.931 -12.082 -3.575 1.00 50.78 96 CYS A N 1
ATOM 747 C CA . CYS A 1 96 ? -4.950 -11.450 -2.221 1.00 50.78 96 CYS A CA 1
ATOM 748 C C . CYS A 1 96 ? -3.915 -10.329 -1.722 1.00 50.78 96 CYS A C 1
ATOM 750 O O . CYS A 1 96 ? -3.162 -10.590 -0.791 1.00 50.78 96 CYS A O 1
ATOM 752 N N . ARG A 1 97 ? -3.891 -9.065 -2.249 1.00 44.94 97 ARG A N 1
ATOM 753 C CA . ARG A 1 97 ? -3.356 -7.753 -1.733 1.00 44.94 97 ARG A CA 1
ATOM 754 C C . ARG A 1 97 ? -3.702 -6.462 -2.605 1.00 44.94 97 ARG A C 1
ATOM 756 O O . ARG A 1 97 ? -3.170 -6.408 -3.711 1.00 44.94 97 ARG A O 1
ATOM 763 N N . ASP A 1 98 ? -4.427 -5.437 -2.073 1.00 51.28 98 ASP A N 1
ATOM 764 C CA . ASP A 1 98 ? -4.792 -4.033 -2.566 1.00 51.28 98 ASP A CA 1
ATOM 765 C C . ASP A 1 98 ? -6.268 -3.690 -3.023 1.00 51.28 98 ASP A C 1
ATOM 767 O O . ASP A 1 98 ? -6.772 -4.277 -3.976 1.00 51.28 98 ASP A O 1
ATOM 771 N N . VAL A 1 99 ? -6.924 -2.631 -2.454 1.00 60.03 99 VAL A N 1
ATOM 772 C CA . VAL A 1 99 ? -8.391 -2.324 -2.640 1.00 60.03 99 VAL A CA 1
ATOM 773 C C . VAL A 1 99 ? -8.879 -0.969 -3.208 1.00 60.03 99 VAL A C 1
ATOM 775 O O . VAL A 1 99 ? -9.526 -0.954 -4.255 1.00 60.03 99 VAL A O 1
ATOM 778 N N . LEU A 1 100 ? -8.845 0.145 -2.448 1.00 57.16 100 LEU A N 1
ATOM 779 C CA . LEU A 1 100 ? -9.959 1.128 -2.480 1.00 57.16 100 LEU A CA 1
ATOM 780 C C . LEU A 1 100 ? -9.881 2.072 -3.682 1.00 57.16 100 LEU A C 1
ATOM 782 O O . LEU A 1 100 ? -10.839 2.771 -4.009 1.00 57.16 100 LEU A O 1
ATOM 786 N N . HIS A 1 101 ? -8.747 2.103 -4.369 1.00 64.44 101 HIS A N 1
ATOM 787 C CA . HIS A 1 101 ? -8.586 2.746 -5.667 1.00 64.44 101 HIS A CA 1
ATOM 788 C C . HIS A 1 101 ? -9.139 1.906 -6.831 1.00 64.44 101 HIS A C 1
ATOM 790 O O . HIS A 1 101 ? -9.415 2.483 -7.880 1.00 64.44 101 HIS A O 1
ATOM 796 N N . HIS A 1 102 ? -9.405 0.609 -6.630 1.00 64.75 102 HIS A N 1
ATOM 797 C CA . HIS A 1 102 ? -10.007 -0.303 -7.613 1.00 64.75 102 HIS A CA 1
ATOM 798 C C . HIS A 1 102 ? -11.537 -0.459 -7.466 1.00 64.75 102 HIS A C 1
ATOM 800 O O . HIS A 1 102 ? -12.182 -1.031 -8.347 1.00 64.75 102 HIS A O 1
ATOM 806 N N . THR A 1 103 ? -12.159 0.048 -6.393 1.00 61.28 103 THR A N 1
ATOM 807 C CA . THR A 1 103 ? -13.613 -0.076 -6.158 1.00 61.28 103 THR A CA 1
ATOM 808 C C . THR A 1 103 ? -14.395 1.185 -6.551 1.00 61.28 103 THR A C 1
ATOM 810 O O . THR A 1 103 ? -13.904 2.308 -6.443 1.00 61.28 103 THR A O 1
ATOM 813 N N . VAL A 1 104 ? -15.633 0.994 -7.035 1.00 65.81 104 VAL A N 1
ATOM 814 C CA . VAL A 1 104 ? -16.532 2.096 -7.439 1.00 65.81 104 VAL A CA 1
ATOM 815 C C . VAL A 1 104 ? -17.199 2.728 -6.222 1.00 65.81 104 VAL A C 1
ATOM 817 O O . VAL A 1 104 ? -17.025 3.920 -5.986 1.00 65.81 104 VAL A O 1
ATOM 820 N N . ASP A 1 105 ? -17.931 1.937 -5.431 1.00 70.62 105 ASP A N 1
ATOM 821 C CA . ASP A 1 105 ? -18.516 2.422 -4.182 1.00 70.62 105 ASP A CA 1
ATOM 822 C C . ASP A 1 105 ? -17.556 2.174 -3.014 1.00 70.62 105 ASP A C 1
ATOM 824 O O . ASP A 1 1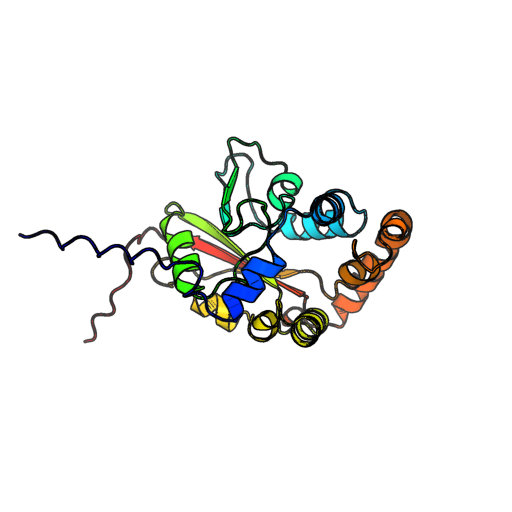05 ? -17.572 1.150 -2.328 1.00 70.62 105 ASP A O 1
ATOM 828 N N . LYS A 1 106 ? -16.667 3.145 -2.812 1.00 73.88 106 LYS A N 1
ATOM 829 C CA . LYS A 1 106 ? -15.709 3.143 -1.702 1.00 73.88 106 LYS A CA 1
ATOM 830 C C . LYS A 1 106 ? -16.407 3.323 -0.347 1.00 73.88 106 LYS A C 1
ATOM 832 O O . LYS A 1 106 ? -15.856 2.910 0.670 1.00 73.88 106 LYS A O 1
ATOM 837 N N . SER A 1 107 ? -17.607 3.911 -0.334 1.00 66.88 107 SER A N 1
ATOM 838 C CA . SER A 1 107 ? -18.400 4.152 0.874 1.00 66.88 107 SER A CA 1
ATOM 839 C C . SER A 1 107 ? -19.057 2.862 1.363 1.00 66.88 107 SER A C 1
ATOM 841 O O . SER A 1 107 ? -18.964 2.543 2.545 1.00 66.88 107 SER A O 1
ATOM 843 N N . GLU A 1 108 ? -19.620 2.056 0.457 1.00 69.38 108 GLU A N 1
ATOM 844 C CA . GLU A 1 108 ? -20.134 0.718 0.773 1.00 69.38 108 GLU A CA 1
ATOM 845 C C . GLU A 1 108 ? -19.019 -0.184 1.326 1.00 69.38 108 GLU A C 1
ATOM 847 O O . GLU A 1 108 ? -19.194 -0.802 2.375 1.00 69.38 108 GLU A O 1
ATOM 852 N N . VAL A 1 109 ? -17.837 -0.202 0.697 1.00 67.75 109 VAL A N 1
ATOM 853 C CA . VAL A 1 109 ? -16.707 -1.040 1.147 1.00 67.75 109 VAL A CA 1
ATOM 854 C C . VAL A 1 109 ? -16.165 -0.607 2.516 1.00 67.75 109 VAL A C 1
ATOM 856 O O . VAL A 1 109 ? -15.934 -1.460 3.375 1.00 67.75 109 VAL A O 1
ATOM 859 N N . VAL A 1 110 ? -15.987 0.698 2.760 1.00 64.31 110 VAL A N 1
ATOM 860 C CA . VAL A 1 110 ? -15.544 1.213 4.072 1.00 64.31 110 VAL A CA 1
ATOM 861 C C . VAL A 1 110 ? -16.636 1.042 5.137 1.00 64.31 110 VAL A C 1
ATOM 863 O O . VAL A 1 110 ? -16.336 0.656 6.268 1.00 64.31 110 VAL A O 1
ATOM 866 N N . GLY A 1 111 ? -17.905 1.237 4.776 1.00 66.06 111 GLY A N 1
ATOM 867 C CA . GLY A 1 111 ? -19.058 0.990 5.638 1.00 66.06 111 GLY A CA 1
ATOM 868 C C . GLY A 1 111 ? -19.169 -0.474 6.061 1.00 66.06 111 GLY A C 1
ATOM 869 O O . GLY A 1 111 ? -19.348 -0.754 7.245 1.00 66.06 111 GLY A O 1
ATOM 870 N N . GLU A 1 112 ? -18.979 -1.418 5.138 1.00 72.31 112 GLU A N 1
ATOM 871 C CA . GLU A 1 112 ? -18.971 -2.853 5.435 1.00 72.31 112 GLU A CA 1
ATOM 872 C C . GLU A 1 112 ? -17.749 -3.271 6.268 1.00 72.31 112 GLU A C 1
ATOM 874 O O . GLU A 1 112 ? -17.912 -4.027 7.227 1.00 72.31 112 GLU A O 1
ATOM 879 N N . LEU A 1 113 ? -16.557 -2.726 5.987 1.00 70.69 113 LEU A N 1
ATOM 880 C CA . LEU A 1 113 ? -15.355 -2.875 6.825 1.00 70.69 113 LEU A CA 1
ATOM 881 C C . LEU A 1 113 ? -15.623 -2.450 8.276 1.00 70.69 113 LEU A C 1
ATOM 883 O O . LEU A 1 113 ? -15.368 -3.213 9.214 1.00 70.69 113 LEU A O 1
ATOM 887 N N . ILE A 1 114 ? -16.189 -1.254 8.469 1.00 68.06 114 ILE A N 1
ATOM 888 C CA . ILE A 1 114 ? -16.590 -0.757 9.788 1.00 68.06 114 ILE A CA 1
ATOM 889 C C . ILE A 1 114 ? -17.675 -1.667 10.374 1.00 68.06 114 ILE A C 1
ATOM 891 O O . ILE A 1 114 ? -17.578 -2.041 11.542 1.00 68.06 114 ILE A O 1
ATOM 895 N N . ARG A 1 115 ? -18.677 -2.101 9.597 1.00 78.12 115 ARG A N 1
ATOM 896 C CA . ARG A 1 115 ? -19.775 -2.960 10.070 1.00 78.12 115 ARG A CA 1
ATOM 897 C C . ARG A 1 115 ? -19.273 -4.296 10.621 1.00 78.12 115 ARG A C 1
ATOM 899 O O . ARG A 1 115 ? -19.678 -4.650 11.730 1.00 78.12 115 ARG A O 1
ATOM 906 N N . VAL A 1 116 ? -18.409 -5.014 9.895 1.00 74.50 116 VAL A N 1
ATOM 907 C CA . VAL A 1 116 ? -17.889 -6.336 10.310 1.00 74.50 116 VAL A CA 1
ATOM 908 C C . VAL A 1 116 ? -16.827 -6.251 11.405 1.00 74.50 116 VAL A C 1
ATOM 910 O O . VAL A 1 116 ? -16.653 -7.208 12.159 1.00 74.50 116 VAL A O 1
ATOM 913 N N . CYS A 1 117 ? -16.141 -5.113 11.540 1.00 65.75 117 CYS A N 1
ATOM 914 C CA . CYS A 1 117 ? -15.210 -4.890 12.638 1.00 65.75 117 CYS A CA 1
ATOM 915 C C . CYS A 1 117 ? -15.941 -4.933 13.999 1.00 65.75 117 CYS A C 1
ATOM 917 O O . CYS A 1 117 ? -17.037 -4.383 14.164 1.00 65.75 117 CYS A O 1
ATOM 919 N N . ARG A 1 118 ? -15.341 -5.593 15.001 1.00 75.50 118 ARG A N 1
ATOM 920 C CA . ARG A 1 118 ? -15.877 -5.621 16.377 1.00 75.50 118 ARG A CA 1
ATOM 921 C C . ARG A 1 118 ? -15.890 -4.213 16.985 1.00 75.50 118 ARG A C 1
ATOM 923 O O . ARG A 1 118 ? -15.055 -3.386 16.627 1.00 75.50 118 ARG A O 1
ATOM 930 N N . ALA A 1 119 ? -16.783 -3.948 17.940 1.00 75.00 119 ALA A N 1
ATOM 931 C CA . ALA A 1 119 ? -16.674 -2.745 18.773 1.00 75.00 119 ALA A CA 1
ATOM 932 C C . ALA A 1 119 ? -15.288 -2.698 19.446 1.00 75.00 119 ALA A C 1
ATOM 934 O O . ALA A 1 119 ? -14.766 -3.741 19.854 1.00 75.00 119 ALA A O 1
ATOM 935 N N . PHE A 1 120 ? -14.676 -1.513 19.499 1.00 77.69 120 PHE A N 1
ATOM 936 C CA . PHE A 1 120 ? -13.276 -1.287 19.896 1.00 77.69 120 PHE A CA 1
ATOM 937 C C . PHE A 1 120 ? -12.224 -2.016 19.032 1.00 77.69 120 PHE A C 1
ATOM 939 O O . PHE A 1 120 ? -11.041 -2.058 19.373 1.00 77.69 120 PHE A O 1
ATOM 946 N N . GLY A 1 121 ? -12.629 -2.594 17.898 1.00 78.00 121 GLY A N 1
ATOM 947 C CA . GLY A 1 121 ? -11.725 -3.100 16.875 1.00 78.00 121 GLY A CA 1
ATOM 948 C C . GLY A 1 121 ? -11.093 -1.959 16.081 1.00 78.00 121 GLY A C 1
ATOM 949 O O . GLY A 1 121 ? -11.654 -0.868 15.971 1.00 78.00 121 GLY A O 1
ATOM 950 N N . ARG A 1 122 ? -9.909 -2.215 15.525 1.00 83.44 122 ARG A N 1
ATOM 951 C CA . ARG A 1 122 ? -9.176 -1.248 14.703 1.00 83.44 122 ARG A CA 1
ATOM 952 C C . ARG A 1 122 ? -9.528 -1.428 13.233 1.00 83.44 122 ARG A C 1
ATOM 954 O O . ARG A 1 122 ? -9.638 -2.557 12.764 1.00 83.44 122 ARG A O 1
ATOM 961 N N . VAL A 1 123 ? -9.664 -0.315 12.527 1.00 84.38 123 VAL A N 1
ATOM 962 C CA . VAL A 1 123 ? -9.717 -0.248 11.066 1.00 84.38 123 VAL A CA 1
ATOM 963 C C . VAL A 1 123 ? -8.444 0.465 10.627 1.00 84.38 123 VAL A C 1
ATOM 965 O O . VAL A 1 123 ? -8.155 1.558 11.113 1.00 84.38 123 VAL A O 1
ATOM 968 N N . VAL A 1 124 ? -7.666 -0.174 9.754 1.00 85.25 124 VAL A N 1
ATOM 969 C CA . VAL A 1 124 ? -6.441 0.395 9.181 1.00 85.25 124 VAL A CA 1
ATOM 970 C C . VAL A 1 124 ? -6.590 0.385 7.668 1.00 85.25 124 VAL A C 1
ATOM 972 O O . VAL A 1 124 ? -6.883 -0.655 7.085 1.00 85.25 124 VAL A O 1
ATOM 975 N N . ILE A 1 125 ? -6.407 1.546 7.051 1.00 87.44 125 ILE A N 1
ATOM 976 C CA . ILE A 1 125 ? -6.478 1.752 5.607 1.00 87.44 125 ILE A CA 1
ATOM 977 C C . ILE A 1 125 ? -5.082 2.168 5.147 1.00 87.44 125 ILE A C 1
ATOM 979 O O . ILE A 1 125 ? -4.574 3.199 5.587 1.00 87.44 125 ILE A O 1
ATOM 983 N N . ILE A 1 126 ? -4.463 1.368 4.279 1.00 89.88 126 ILE A N 1
ATOM 984 C CA . ILE A 1 126 ? -3.206 1.699 3.599 1.00 89.88 126 ILE A CA 1
ATOM 985 C C . ILE A 1 126 ? -3.544 1.926 2.134 1.00 89.88 126 ILE A C 1
ATOM 987 O O . ILE A 1 126 ? -4.015 1.012 1.468 1.00 89.88 126 ILE A O 1
ATOM 991 N N . GLU A 1 127 ? -3.295 3.130 1.632 1.00 90.62 127 GLU A N 1
ATOM 992 C CA . GLU A 1 127 ? -3.690 3.526 0.281 1.00 90.62 127 GLU A CA 1
ATOM 993 C C . GLU A 1 127 ? -2.588 4.363 -0.395 1.00 90.62 127 GLU A C 1
ATOM 995 O O . GLU A 1 127 ? -1.903 5.139 0.287 1.00 90.62 127 GLU A O 1
ATOM 1000 N N . PRO A 1 128 ? -2.387 4.254 -1.724 1.00 92.06 128 PRO A N 1
ATOM 1001 C CA . PRO A 1 128 ? -1.431 5.095 -2.431 1.00 92.06 128 PRO A CA 1
ATOM 1002 C C . PRO A 1 128 ? -1.917 6.550 -2.487 1.00 92.06 128 PRO A C 1
ATOM 1004 O O . PRO A 1 128 ? -3.075 6.829 -2.802 1.00 92.06 128 PRO A O 1
ATOM 1007 N N . ASN A 1 129 ? -1.018 7.486 -2.204 1.00 94.81 129 ASN A N 1
ATOM 1008 C CA . ASN A 1 129 ? -1.285 8.921 -2.177 1.00 94.81 129 ASN A CA 1
ATOM 1009 C C . ASN A 1 129 ? -1.134 9.535 -3.578 1.00 94.81 129 ASN A C 1
ATOM 1011 O O . ASN A 1 129 ? -0.012 9.751 -4.037 1.00 94.81 129 ASN A O 1
ATOM 1015 N N . GLY A 1 130 ? -2.242 9.902 -4.224 1.00 93.06 130 GLY A N 1
ATOM 1016 C CA . GLY A 1 130 ? -2.253 10.596 -5.518 1.00 93.06 130 GLY A CA 1
ATOM 1017 C C . GLY A 1 130 ? -1.549 11.956 -5.518 1.00 93.06 130 GLY A C 1
ATOM 1018 O O . GLY A 1 130 ? -1.110 12.429 -6.565 1.00 93.06 130 GLY A O 1
ATOM 1019 N N . GLY A 1 131 ? -1.379 12.571 -4.342 1.00 92.50 131 GLY A N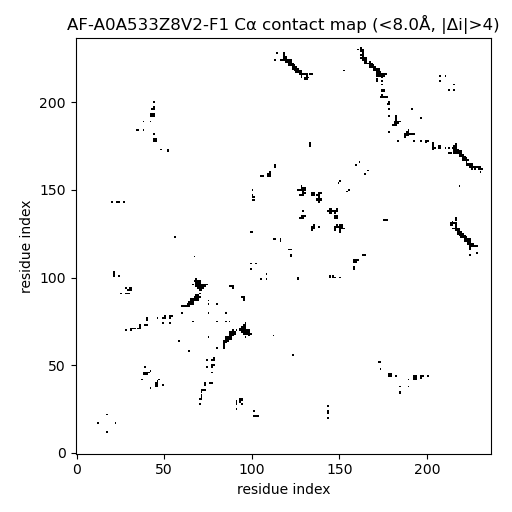 1
ATOM 1020 C CA . GLY A 1 131 ? -0.575 13.778 -4.162 1.00 92.50 131 GLY A CA 1
ATOM 1021 C C . GLY A 1 131 ? 0.937 13.550 -4.277 1.00 92.50 131 GLY A C 1
ATOM 1022 O O . GLY A 1 131 ? 1.679 14.530 -4.388 1.00 92.50 131 GLY A O 1
ATOM 1023 N N . SER A 1 132 ? 1.408 12.298 -4.262 1.00 94.06 132 SER A N 1
ATOM 1024 C CA . SER A 1 132 ? 2.821 11.947 -4.418 1.00 94.06 132 SER A CA 1
ATOM 1025 C C . SER A 1 132 ? 3.244 11.961 -5.896 1.00 94.06 132 SER A C 1
ATOM 1027 O O . SER A 1 132 ? 2.576 11.322 -6.710 1.00 94.06 132 SER A O 1
ATOM 1029 N N . PRO A 1 133 ? 4.367 12.608 -6.280 1.00 90.25 133 PRO A N 1
ATOM 1030 C CA . PRO A 1 133 ? 4.752 12.757 -7.689 1.00 90.25 133 PRO A CA 1
ATOM 1031 C C . PRO A 1 133 ? 4.868 11.441 -8.474 1.00 90.25 133 PRO A C 1
ATOM 1033 O O . PRO A 1 133 ? 4.474 11.379 -9.635 1.00 90.25 133 PRO A O 1
ATOM 1036 N N . ILE A 1 134 ? 5.380 10.379 -7.844 1.00 90.50 134 ILE A N 1
ATOM 1037 C CA . ILE A 1 134 ? 5.588 9.073 -8.492 1.00 90.50 134 ILE A CA 1
ATOM 1038 C C . ILE A 1 134 ? 4.281 8.275 -8.648 1.00 90.50 134 ILE A C 1
ATOM 1040 O O . ILE A 1 134 ? 4.096 7.585 -9.648 1.00 90.50 134 ILE A O 1
ATOM 1044 N N . VAL A 1 135 ? 3.346 8.423 -7.703 1.00 92.00 135 VAL A N 1
ATOM 1045 C CA . VAL A 1 135 ? 2.012 7.795 -7.736 1.00 92.00 135 VAL A CA 1
ATOM 1046 C C . VAL A 1 135 ? 1.100 8.536 -8.719 1.00 92.00 135 VAL A C 1
ATOM 1048 O O . VAL A 1 135 ? 0.406 7.910 -9.518 1.00 92.00 135 VAL A O 1
ATOM 1051 N N . GLY A 1 136 ? 1.166 9.871 -8.737 1.00 91.62 136 GLY A N 1
ATOM 1052 C CA . GLY A 1 136 ? 0.498 10.698 -9.739 1.00 91.62 136 GLY A CA 1
ATOM 1053 C C . GLY A 1 136 ? 0.982 10.391 -11.160 1.00 91.62 136 GLY A C 1
ATOM 1054 O O . GLY A 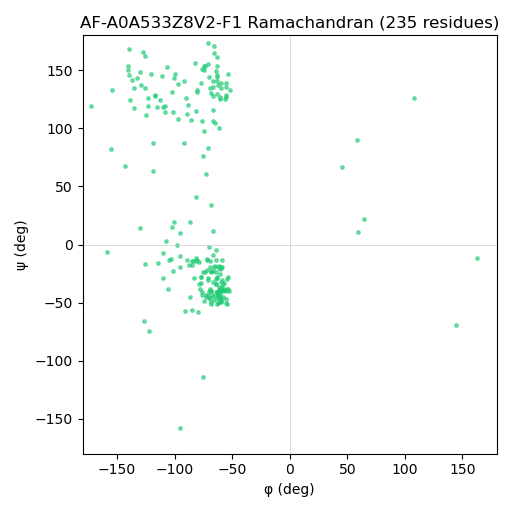1 136 ? 0.170 10.237 -12.068 1.00 91.62 136 GLY A O 1
ATOM 1055 N N . LEU A 1 137 ? 2.292 10.206 -11.361 1.00 91.06 137 LEU A N 1
ATOM 1056 C CA . LEU A 1 137 ? 2.831 9.787 -12.659 1.00 91.06 137 LEU A CA 1
ATOM 1057 C C . LEU A 1 137 ? 2.312 8.400 -13.083 1.00 91.06 137 LEU A C 1
ATOM 1059 O O . LEU A 1 137 ? 1.947 8.223 -14.245 1.00 91.06 137 LEU A O 1
ATOM 1063 N N . LEU A 1 138 ? 2.209 7.442 -12.154 1.00 90.00 138 LEU A N 1
ATOM 1064 C CA . LEU A 1 138 ? 1.624 6.123 -12.427 1.00 90.00 138 LEU A CA 1
ATOM 1065 C C . LEU A 1 138 ? 0.159 6.233 -12.892 1.00 90.00 138 LEU A C 1
ATOM 1067 O O . LEU A 1 138 ? -0.180 5.687 -13.940 1.00 90.00 138 LEU A O 1
ATOM 1071 N N . GLY A 1 139 ? -0.680 6.993 -12.179 1.00 89.56 139 GLY A N 1
ATOM 1072 C CA . GLY A 1 139 ? -2.093 7.202 -12.538 1.00 89.56 139 GLY A CA 1
ATOM 1073 C C . GLY A 1 139 ? -2.323 8.040 -13.808 1.00 89.56 139 GLY A C 1
ATOM 1074 O O . GLY A 1 139 ? -3.392 7.976 -14.421 1.00 89.56 139 GLY A O 1
ATOM 1075 N N . LEU A 1 140 ? -1.328 8.814 -14.255 1.00 90.88 140 LEU A N 1
ATOM 1076 C CA . LEU A 1 140 ? -1.350 9.443 -15.578 1.00 90.88 140 LEU A CA 1
ATOM 1077 C C . LEU A 1 140 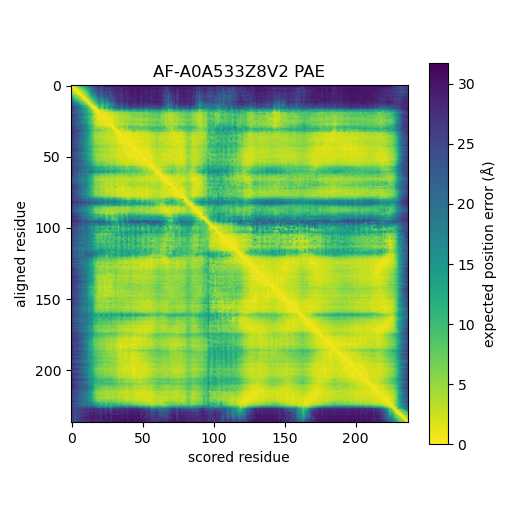? -1.082 8.409 -16.682 1.00 90.88 140 LEU A C 1
ATOM 1079 O O . LEU A 1 140 ? -1.849 8.346 -17.650 1.00 90.88 140 LEU A O 1
ATOM 1083 N N . LEU A 1 141 ? -0.030 7.598 -16.519 1.00 89.38 141 LEU A N 1
ATOM 1084 C CA . LEU A 1 141 ? 0.490 6.680 -17.539 1.00 89.38 141 LEU A CA 1
ATOM 1085 C C . LEU A 1 141 ? -0.306 5.373 -17.687 1.00 89.38 141 LEU A C 1
ATOM 1087 O O . LEU A 1 141 ? -0.412 4.858 -18.798 1.00 89.38 141 LEU A O 1
ATOM 1091 N N . VAL A 1 142 ? -0.868 4.828 -16.605 1.00 87.25 142 VAL A N 1
ATOM 1092 C CA . VAL A 1 142 ? -1.581 3.540 -16.610 1.00 87.25 142 VAL A CA 1
ATOM 1093 C C . VAL A 1 142 ? -3.079 3.780 -16.441 1.00 87.25 142 VAL A C 1
ATOM 1095 O O . VAL A 1 142 ? -3.528 4.232 -15.393 1.00 87.25 142 VAL A O 1
ATOM 1098 N N . GLU A 1 143 ? -3.884 3.469 -17.465 1.00 85.50 143 GLU A N 1
ATOM 1099 C CA . GLU A 1 143 ? -5.322 3.793 -17.445 1.00 85.50 143 GLU A CA 1
ATOM 1100 C C . GLU A 1 143 ? -6.104 3.053 -16.343 1.00 85.50 143 GLU A C 1
ATOM 1102 O O . GLU A 1 143 ? -7.011 3.641 -15.756 1.00 85.50 143 GLU A O 1
ATOM 1107 N N . ALA A 1 144 ? -5.725 1.814 -16.009 1.00 81.62 144 ALA A N 1
ATOM 1108 C CA . ALA A 1 144 ? -6.318 1.070 -14.891 1.00 81.62 144 ALA A CA 1
ATOM 1109 C C . ALA A 1 144 ? -6.076 1.750 -13.525 1.00 81.62 144 ALA A C 1
ATOM 1111 O O . ALA A 1 144 ? -6.915 1.652 -12.634 1.00 81.62 144 ALA A O 1
ATOM 1112 N N . GLU A 1 145 ? -4.986 2.510 -13.395 1.00 86.06 145 GLU A N 1
ATOM 1113 C CA . GLU A 1 145 ? -4.583 3.212 -12.171 1.00 86.06 145 GLU A CA 1
ATOM 1114 C C . GLU A 1 145 ? -5.048 4.678 -12.140 1.00 86.06 145 GLU A C 1
ATOM 1116 O O . GLU A 1 145 ? -4.642 5.458 -11.279 1.00 86.06 145 GLU A O 1
ATOM 1121 N N . ARG A 1 146 ? -5.903 5.109 -13.078 1.00 89.75 146 ARG A N 1
ATOM 1122 C CA . ARG A 1 146 ? -6.251 6.534 -13.222 1.00 89.75 146 ARG A CA 1
ATOM 1123 C C . ARG A 1 146 ? -6.990 7.122 -12.013 1.00 89.75 146 ARG A C 1
ATOM 1125 O O . ARG A 1 146 ? -6.889 8.323 -11.767 1.00 89.75 146 ARG A O 1
ATOM 1132 N N . GLU A 1 147 ? -7.666 6.297 -11.216 1.00 87.44 147 GLU A N 1
ATOM 1133 C CA . GLU A 1 147 ? -8.290 6.730 -9.957 1.00 87.44 147 GLU A CA 1
ATOM 1134 C C . GLU A 1 147 ? -7.275 7.032 -8.837 1.00 87.44 147 GLU A C 1
ATOM 1136 O O . GLU A 1 147 ? -7.624 7.740 -7.890 1.00 87.44 147 GLU A O 1
ATOM 1141 N N . LEU A 1 148 ? -5.999 6.632 -8.969 1.00 90.31 148 LEU A N 1
ATOM 1142 C CA . LEU A 1 148 ? -4.931 7.095 -8.071 1.00 90.31 148 LEU A CA 1
ATOM 1143 C C . LEU A 1 148 ? -4.826 8.625 -8.061 1.00 90.31 148 LEU A C 1
ATOM 1145 O O . LEU A 1 148 ? -4.585 9.207 -7.010 1.00 90.31 148 LEU A O 1
ATOM 1149 N N . LEU A 1 149 ? -5.099 9.293 -9.190 1.00 91.69 149 LEU A N 1
ATOM 1150 C CA . LEU A 1 149 ? -5.088 10.760 -9.312 1.00 91.69 149 LEU A CA 1
ATOM 1151 C C . LEU A 1 149 ? -6.123 11.462 -8.416 1.00 91.69 149 LEU A C 1
ATOM 1153 O O . LEU A 1 149 ? -6.011 12.660 -8.163 1.00 91.69 149 LEU A O 1
ATOM 1157 N N . ARG A 1 150 ? -7.142 10.728 -7.956 1.00 89.94 150 ARG A N 1
ATOM 1158 C CA . ARG A 1 150 ? -8.207 11.205 -7.060 1.00 89.94 150 ARG A CA 1
ATOM 1159 C C . ARG A 1 150 ? -8.010 10.734 -5.618 1.00 89.94 150 ARG A C 1
ATOM 1161 O O . ARG A 1 150 ? -8.677 11.236 -4.711 1.00 89.94 150 ARG A O 1
ATOM 1168 N N . ASN A 1 151 ? -7.099 9.788 -5.392 1.00 91.62 151 ASN A N 1
ATOM 1169 C CA . ASN A 1 151 ? -6.879 9.170 -4.094 1.00 91.62 151 ASN A CA 1
ATOM 1170 C C . ASN A 1 151 ? -6.105 10.131 -3.182 1.00 91.62 151 ASN A C 1
ATOM 1172 O O . ASN A 1 151 ? -4.917 10.390 -3.370 1.00 91.62 151 ASN A O 1
ATOM 1176 N N . SER A 1 152 ? -6.803 10.706 -2.207 1.00 94.00 152 SER A N 1
ATOM 1177 C CA . SER A 1 152 ? -6.286 11.762 -1.338 1.00 94.00 152 SER A CA 1
ATOM 1178 C C . SER A 1 152 ? -6.750 11.555 0.097 1.00 94.00 152 SER A C 1
ATOM 1180 O O . SER A 1 152 ? -7.817 10.983 0.331 1.00 94.00 152 SER A O 1
ATOM 1182 N N . LEU A 1 153 ? -5.977 12.069 1.058 1.00 94.19 153 LEU A N 1
ATOM 1183 C CA . LEU A 1 153 ? -6.303 11.943 2.478 1.00 94.19 153 LEU A CA 1
ATOM 1184 C C . LEU A 1 153 ? -7.702 12.494 2.789 1.00 94.19 153 LEU A C 1
ATOM 1186 O O . LEU A 1 153 ? -8.489 11.812 3.433 1.00 94.19 153 LEU A O 1
ATOM 1190 N N . GLY A 1 154 ? -8.043 13.685 2.285 1.00 93.06 154 GLY A N 1
ATOM 1191 C CA . GLY A 1 154 ? -9.375 14.272 2.470 1.00 93.06 154 GLY A CA 1
ATOM 1192 C C . GLY A 1 154 ? -10.498 13.400 1.899 1.00 93.06 154 GLY A C 1
ATOM 1193 O O . GLY A 1 154 ? -11.527 13.237 2.547 1.00 93.06 154 GLY A O 1
ATOM 1194 N N . GLY A 1 155 ? -10.275 12.779 0.734 1.00 91.19 155 GLY A N 1
ATOM 1195 C CA . GLY A 1 155 ? -11.220 11.835 0.134 1.00 91.19 155 GLY A CA 1
ATOM 1196 C C . GLY A 1 155 ? -11.437 10.584 0.989 1.00 91.19 155 GLY A C 1
ATOM 1197 O O . GLY A 1 155 ? -12.578 10.215 1.242 1.00 91.19 155 GLY A O 1
ATOM 1198 N N . VAL A 1 156 ? -10.366 9.962 1.497 1.00 89.06 156 VAL A N 1
ATOM 1199 C CA . VAL A 1 156 ? -10.469 8.766 2.358 1.00 89.06 156 VAL A CA 1
ATOM 1200 C C . VAL A 1 156 ? -11.057 9.106 3.733 1.00 89.06 156 VAL A C 1
ATOM 1202 O O . VAL A 1 156 ? -11.909 8.376 4.234 1.00 89.06 156 VAL A O 1
ATOM 1205 N N . LEU A 1 157 ? -10.683 10.244 4.326 1.00 92.00 157 LEU A N 1
ATOM 1206 C CA . LEU A 1 157 ? -11.224 10.715 5.607 1.00 92.00 157 LEU A CA 1
ATOM 1207 C C . LEU A 1 157 ? -12.718 11.073 5.559 1.00 92.00 157 LEU A C 1
ATOM 1209 O O . LEU A 1 157 ? -13.342 11.126 6.623 1.00 92.00 157 LEU A O 1
ATOM 1213 N N . ALA A 1 158 ? -13.274 11.308 4.364 1.00 90.75 158 ALA A N 1
ATOM 1214 C CA . ALA A 1 158 ? -14.700 11.528 4.125 1.00 90.75 158 ALA A CA 1
ATOM 1215 C C . ALA A 1 158 ? -15.511 10.222 3.976 1.00 90.75 158 ALA A C 1
ATOM 1217 O O . ALA A 1 158 ? -16.734 10.262 4.073 1.00 90.75 158 ALA A O 1
ATOM 1218 N N . LEU A 1 159 ? -14.856 9.065 3.792 1.00 88.00 159 LEU A N 1
ATOM 1219 C CA . LEU A 1 159 ? -15.507 7.742 3.800 1.00 88.00 159 LEU A CA 1
ATOM 1220 C C . LEU A 1 159 ? -15.742 7.203 5.225 1.00 88.00 159 LEU A C 1
ATOM 1222 O O . LEU A 1 159 ? -16.432 6.202 5.406 1.00 88.00 159 LEU A O 1
ATOM 1226 N N . LEU A 1 160 ? -15.146 7.833 6.243 1.00 87.12 160 LEU A N 1
ATOM 1227 C CA . LEU A 1 160 ? -15.225 7.401 7.639 1.00 87.12 160 LEU A CA 1
ATOM 1228 C C . LEU A 1 160 ? -16.428 8.033 8.356 1.00 87.12 160 LEU A C 1
ATOM 1230 O O . LEU A 1 160 ? -16.417 9.231 8.646 1.00 87.12 160 LEU A O 1
ATOM 1234 N N . ASP A 1 161 ? -17.424 7.217 8.718 1.00 84.38 161 ASP A N 1
ATOM 1235 C CA . ASP A 1 161 ? -18.549 7.642 9.566 1.00 84.38 161 ASP A CA 1
ATOM 1236 C C . ASP A 1 161 ? -18.058 8.015 10.977 1.00 84.38 161 ASP A C 1
ATOM 1238 O O . ASP A 1 161 ? -17.774 7.155 11.817 1.00 84.38 161 ASP A O 1
ATOM 1242 N N . ARG A 1 162 ? -17.996 9.323 11.247 1.00 81.44 162 ARG A N 1
ATOM 1243 C CA . ARG A 1 162 ? -17.545 9.910 12.521 1.00 81.44 162 ARG A CA 1
ATOM 1244 C C . ARG A 1 162 ? -18.468 9.616 13.714 1.00 81.44 162 ARG A C 1
ATOM 1246 O O . ARG A 1 162 ? -18.079 9.893 14.843 1.00 81.44 162 ARG A O 1
ATOM 1253 N N . GLY A 1 163 ? -19.654 9.041 13.500 1.00 82.50 163 GLY A N 1
ATOM 1254 C CA . GLY A 1 163 ? -20.505 8.488 14.562 1.00 82.50 163 GLY A CA 1
ATOM 1255 C C . GLY A 1 163 ? -20.156 7.043 14.955 1.00 82.50 163 GLY A C 1
ATOM 1256 O O . GLY A 1 163 ? -20.552 6.586 16.032 1.00 82.50 163 GLY A O 1
ATOM 1257 N N . GLN A 1 164 ? -19.407 6.327 14.105 1.00 82.94 164 GLN A N 1
ATOM 1258 C CA . GLN A 1 164 ? -19.039 4.913 14.281 1.00 82.94 164 GLN A CA 1
ATOM 1259 C C . GLN A 1 164 ? -17.536 4.673 14.494 1.00 82.94 164 GLN A C 1
ATOM 1261 O O . GLN A 1 164 ? -17.152 3.584 14.931 1.00 82.94 164 GLN A O 1
ATOM 1266 N N . VAL A 1 165 ? -16.671 5.647 14.195 1.00 84.88 165 VAL A N 1
ATOM 1267 C CA . VAL A 1 165 ? -15.219 5.548 14.419 1.00 84.88 165 VAL A CA 1
ATOM 1268 C C . VAL A 1 165 ? -14.670 6.767 15.156 1.00 84.88 165 VAL A C 1
ATOM 1270 O O . VAL A 1 165 ? -15.172 7.879 15.007 1.00 84.88 165 VAL A O 1
ATOM 1273 N N . ALA A 1 166 ? -13.631 6.545 15.959 1.00 89.56 166 ALA A N 1
ATOM 1274 C CA . ALA A 1 166 ? -12.892 7.598 16.645 1.00 89.56 166 ALA A CA 1
ATOM 1275 C C . ALA A 1 166 ? -12.140 8.512 15.657 1.00 89.56 166 ALA A C 1
ATOM 1277 O O . ALA A 1 166 ? -12.023 8.214 14.462 1.00 89.56 166 ALA A O 1
ATOM 1278 N N . GLU A 1 167 ? -11.583 9.616 16.163 1.00 91.81 167 GLU A N 1
ATOM 1279 C CA . GLU A 1 167 ? -10.682 10.455 15.373 1.00 91.81 167 GLU A CA 1
ATOM 1280 C C . GLU A 1 167 ? -9.505 9.613 14.832 1.00 91.81 167 GLU A C 1
ATOM 1282 O O . GLU A 1 167 ? -8.869 8.890 15.604 1.00 91.81 167 GLU A O 1
ATOM 1287 N N . PRO A 1 168 ? -9.261 9.619 13.507 1.00 91.94 168 PRO A N 1
ATOM 1288 C CA . PRO A 1 168 ? -8.255 8.764 12.899 1.00 91.94 168 PRO A CA 1
ATOM 1289 C C . PRO A 1 168 ? -6.846 9.341 13.058 1.00 91.94 168 PRO A C 1
ATOM 1291 O O . PRO A 1 168 ? -6.596 10.493 12.707 1.00 91.94 168 PRO A O 1
ATOM 1294 N N . ASP A 1 169 ? -5.913 8.492 13.481 1.00 93.06 169 ASP A N 1
ATOM 1295 C CA . ASP A 1 169 ? -4.482 8.733 13.313 1.00 93.06 169 ASP A CA 1
ATOM 1296 C C . ASP A 1 169 ? -4.100 8.618 11.829 1.00 93.06 169 ASP A C 1
ATOM 1298 O O . ASP A 1 169 ? -4.649 7.792 11.088 1.00 93.06 169 ASP A O 1
ATOM 1302 N N . VAL A 1 170 ? -3.155 9.451 11.392 1.00 94.75 170 VAL A N 1
ATOM 1303 C CA . VAL A 1 170 ? -2.704 9.529 10.000 1.00 94.75 170 VAL A CA 1
ATOM 1304 C C . VAL A 1 170 ? -1.185 9.589 9.959 1.00 94.75 170 VAL A C 1
ATOM 1306 O O . VAL A 1 170 ? -0.570 10.565 10.387 1.00 94.75 170 VAL A O 1
ATOM 1309 N N . SER A 1 171 ? -0.575 8.573 9.352 1.00 94.38 171 SER A N 1
ATOM 1310 C CA . SER A 1 171 ? 0.865 8.530 9.108 1.00 94.38 171 SER A CA 1
ATOM 1311 C C . SER A 1 171 ? 1.190 8.277 7.636 1.00 94.38 171 SER A C 1
ATOM 1313 O O . SER A 1 171 ? 0.352 7.840 6.846 1.00 94.38 171 SER A O 1
ATOM 1315 N N . TRP A 1 172 ? 2.430 8.584 7.258 1.00 94.94 172 TRP A N 1
ATOM 1316 C CA . TRP A 1 172 ? 2.897 8.544 5.874 1.00 94.94 172 TRP A CA 1
ATOM 1317 C C . TRP A 1 172 ? 4.073 7.575 5.715 1.00 94.94 172 TRP A C 1
ATOM 1319 O O . TRP A 1 172 ? 4.906 7.402 6.618 1.00 94.94 172 TRP A O 1
ATOM 1329 N N . ALA A 1 173 ? 4.158 6.929 4.553 1.00 93.38 173 ALA A N 1
ATOM 1330 C CA . ALA A 1 173 ? 5.183 5.932 4.269 1.00 93.38 173 ALA A CA 1
ATOM 1331 C C . ALA A 1 173 ? 5.725 6.011 2.835 1.00 93.38 173 ALA A C 1
ATOM 1333 O O . ALA A 1 173 ? 5.025 6.380 1.898 1.00 93.38 173 ALA A O 1
ATOM 1334 N N . GLN A 1 174 ? 6.996 5.608 2.705 1.00 92.56 174 GLN A N 1
ATOM 1335 C CA . GLN A 1 174 ? 7.782 5.545 1.468 1.00 92.56 174 GLN A CA 1
ATOM 1336 C C . GLN A 1 174 ? 7.904 6.916 0.753 1.00 92.56 174 GLN A C 1
ATOM 1338 O O . GLN A 1 174 ? 7.067 7.246 -0.082 1.00 92.56 174 GLN A O 1
ATOM 1343 N N . PRO A 1 175 ? 8.941 7.731 1.053 1.00 91.88 175 PRO A N 1
ATOM 1344 C CA . PRO A 1 175 ? 9.060 9.103 0.539 1.00 91.88 175 PRO A CA 1
ATOM 1345 C C . PRO A 1 175 ? 9.062 9.210 -0.982 1.00 91.88 175 PRO A C 1
ATOM 1347 O O . PRO A 1 175 ? 8.388 10.062 -1.552 1.00 91.88 175 PRO A O 1
ATOM 1350 N N . PHE A 1 176 ? 9.830 8.339 -1.630 1.00 90.19 176 PHE A N 1
ATOM 1351 C CA . PHE A 1 176 ? 9.975 8.304 -3.076 1.00 90.19 176 PHE A CA 1
ATOM 1352 C C . PHE A 1 176 ? 10.390 6.882 -3.483 1.00 90.19 176 PHE A C 1
ATOM 1354 O O . PHE A 1 176 ? 11.584 6.630 -3.595 1.00 90.19 176 PHE A O 1
ATOM 1361 N N . PRO A 1 177 ? 9.454 5.919 -3.611 1.00 90.75 177 PRO A N 1
ATOM 1362 C CA . PRO A 1 177 ? 9.757 4.503 -3.857 1.00 90.75 177 PRO A CA 1
ATOM 1363 C C . PRO A 1 177 ? 10.240 4.216 -5.293 1.00 90.75 177 PRO A C 1
ATOM 1365 O O . PRO A 1 177 ? 9.636 3.446 -6.041 1.00 90.75 177 PRO A O 1
ATOM 1368 N N . ALA A 1 178 ? 11.356 4.827 -5.688 1.00 91.19 178 ALA A N 1
ATOM 1369 C CA . ALA A 1 178 ? 12.025 4.597 -6.962 1.00 91.19 178 ALA A CA 1
ATOM 1370 C C . ALA A 1 178 ? 12.443 3.129 -7.147 1.00 91.19 178 ALA A C 1
ATOM 1372 O O . ALA A 1 178 ? 12.421 2.628 -8.268 1.00 91.19 178 ALA A O 1
ATOM 1373 N N . GLY A 1 179 ? 12.756 2.403 -6.070 1.00 92.44 179 GLY A N 1
ATOM 1374 C CA . GLY A 1 179 ? 13.048 0.971 -6.121 1.00 92.44 179 GLY A CA 1
ATOM 1375 C C . GLY A 1 179 ? 11.860 0.111 -6.567 1.00 92.44 179 GLY A C 1
ATOM 1376 O O . GLY A 1 179 ? 12.078 -0.891 -7.245 1.00 92.44 179 GLY A O 1
ATOM 1377 N N . ARG A 1 180 ? 10.604 0.522 -6.307 1.00 91.06 180 ARG A N 1
ATOM 1378 C CA . ARG A 1 180 ? 9.415 -0.171 -6.857 1.00 91.06 180 ARG A CA 1
ATOM 1379 C C . ARG A 1 180 ? 9.372 -0.117 -8.385 1.00 91.06 180 ARG A C 1
ATOM 1381 O O . ARG A 1 180 ? 8.828 -1.026 -9.000 1.00 91.06 180 ARG A O 1
ATOM 1388 N N . VAL A 1 181 ? 9.942 0.937 -8.972 1.00 90.38 181 VAL A N 1
ATOM 1389 C CA . VAL A 1 181 ? 10.064 1.145 -10.420 1.00 90.38 181 VAL A CA 1
ATOM 1390 C C . VAL A 1 181 ? 11.317 0.432 -10.940 1.00 90.38 181 VAL A C 1
ATOM 1392 O O . VAL A 1 181 ? 11.226 -0.457 -11.782 1.00 90.38 181 VAL A O 1
ATOM 1395 N N . LEU A 1 182 ? 12.491 0.749 -10.387 1.00 93.56 182 LEU A N 1
ATOM 1396 C CA . LEU A 1 182 ? 13.781 0.211 -10.831 1.00 93.56 182 LEU A CA 1
ATOM 1397 C C . LEU A 1 182 ? 13.858 -1.320 -10.750 1.00 93.56 182 LEU A C 1
ATOM 1399 O O . LEU A 1 182 ? 14.450 -1.944 -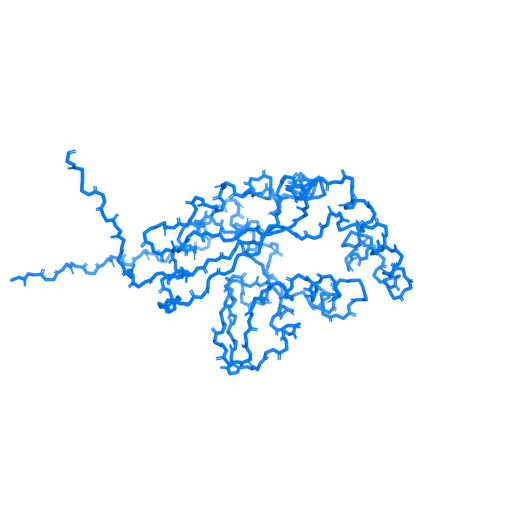11.627 1.00 93.56 182 LEU A O 1
ATOM 1403 N N . PHE A 1 183 ? 13.259 -1.933 -9.729 1.00 95.19 183 PHE A N 1
ATOM 1404 C CA . PHE A 1 183 ? 13.284 -3.382 -9.515 1.00 95.19 183 PHE A CA 1
ATOM 1405 C C . PHE A 1 183 ? 11.976 -4.076 -9.934 1.00 95.19 183 PHE A C 1
ATOM 1407 O O . PHE A 1 183 ? 11.762 -5.221 -9.550 1.00 95.19 183 PHE A O 1
ATOM 1414 N N . HIS A 1 184 ? 11.091 -3.421 -10.699 1.00 93.56 184 HIS A N 1
ATOM 1415 C CA . HIS A 1 184 ? 9.767 -3.963 -11.026 1.00 93.56 184 HIS A CA 1
ATOM 1416 C C . HIS A 1 184 ? 9.818 -5.300 -11.788 1.00 93.56 184 HIS A C 1
ATOM 1418 O O . HIS A 1 184 ? 10.412 -5.391 -12.861 1.00 93.56 184 HIS A O 1
ATOM 1424 N N . TYR A 1 185 ? 9.117 -6.321 -11.292 1.00 91.94 185 TYR A N 1
ATOM 1425 C CA . TYR A 1 185 ? 9.154 -7.696 -11.815 1.00 91.94 185 TYR A CA 1
ATOM 1426 C C . TYR A 1 185 ? 8.859 -7.864 -13.321 1.00 91.94 185 TYR A C 1
ATOM 1428 O O . TYR A 1 185 ? 9.398 -8.782 -13.934 1.00 91.94 185 TYR A O 1
ATOM 1436 N N . ARG A 1 186 ? 8.039 -6.992 -13.933 1.00 89.19 186 ARG A N 1
ATOM 1437 C CA . ARG A 1 186 ? 7.641 -7.095 -15.362 1.00 89.19 186 ARG A CA 1
ATOM 1438 C C . ARG A 1 186 ? 8.480 -6.272 -16.343 1.00 89.19 186 ARG A C 1
ATOM 1440 O O . ARG A 1 186 ? 8.383 -6.516 -17.540 1.00 89.19 186 ARG A O 1
ATOM 1447 N N . TRP A 1 187 ? 9.203 -5.255 -15.871 1.00 88.75 187 TRP A N 1
ATOM 1448 C CA . TRP A 1 187 ? 9.817 -4.240 -16.752 1.00 88.75 187 TRP A CA 1
ATOM 1449 C C . TRP A 1 187 ? 11.003 -3.469 -16.147 1.00 88.75 187 TRP A C 1
ATOM 1451 O O . TRP A 1 187 ? 11.649 -2.697 -16.851 1.00 88.75 187 TRP A O 1
ATOM 1461 N N . GLY A 1 188 ? 11.306 -3.669 -14.865 1.00 90.88 188 GLY A N 1
ATOM 1462 C CA . GLY A 1 188 ? 12.537 -3.217 -14.226 1.00 90.88 188 GLY A CA 1
ATOM 1463 C C . GLY A 1 188 ? 13.598 -4.322 -14.206 1.00 90.88 188 GLY A C 1
ATOM 1464 O O . GLY A 1 188 ? 13.561 -5.280 -14.978 1.00 90.88 188 GLY A O 1
ATOM 1465 N N . LEU A 1 189 ? 14.551 -4.197 -13.286 1.00 93.19 189 LEU A N 1
ATOM 1466 C CA . LEU A 1 189 ? 15.715 -5.070 -13.142 1.00 93.19 189 LEU A CA 1
ATOM 1467 C C . LEU A 1 189 ? 15.712 -5.767 -11.764 1.00 93.19 189 LEU A C 1
ATOM 1469 O O . LEU A 1 189 ? 16.626 -5.536 -10.969 1.00 93.19 189 LEU A O 1
ATOM 1473 N N . PRO A 1 190 ? 14.714 -6.622 -11.441 1.00 92.06 190 PRO A N 1
ATOM 1474 C CA . PRO A 1 190 ? 14.517 -7.184 -10.096 1.00 92.06 190 PRO A CA 1
ATOM 1475 C C . PRO A 1 190 ? 15.767 -7.869 -9.527 1.00 92.06 190 PRO A C 1
ATOM 1477 O O . PRO A 1 190 ? 16.104 -7.680 -8.366 1.00 92.06 190 PRO A O 1
ATOM 1480 N N . ARG A 1 191 ? 16.544 -8.577 -10.360 1.00 92.56 191 ARG A N 1
ATOM 1481 C CA . ARG A 1 191 ? 17.795 -9.247 -9.942 1.00 92.56 191 ARG A CA 1
ATOM 1482 C C . ARG A 1 191 ? 18.859 -8.300 -9.362 1.00 92.56 191 ARG A C 1
ATOM 1484 O O . ARG A 1 191 ? 19.761 -8.767 -8.672 1.00 92.56 191 ARG A O 1
ATOM 1491 N N . LEU A 1 192 ? 18.777 -6.993 -9.628 1.00 95.31 192 LEU A N 1
ATOM 1492 C CA . LEU A 1 192 ? 19.688 -6.002 -9.054 1.00 95.31 192 LEU A CA 1
ATOM 1493 C C . LEU A 1 192 ? 19.309 -5.583 -7.626 1.00 95.31 192 LEU A C 1
ATOM 1495 O O . LEU A 1 192 ? 20.159 -5.014 -6.942 1.00 95.31 192 LEU A O 1
ATOM 1499 N N . SER A 1 193 ? 18.098 -5.882 -7.137 1.00 95.25 193 SER A N 1
ATOM 1500 C CA . SER A 1 193 ? 17.687 -5.531 -5.769 1.00 95.25 193 SER A CA 1
ATOM 1501 C C . SER A 1 193 ? 18.610 -6.167 -4.725 1.00 95.25 193 SER A C 1
ATOM 1503 O O . SER A 1 193 ? 19.029 -5.491 -3.788 1.00 95.25 193 SER A O 1
ATOM 1505 N N . ALA A 1 194 ? 19.037 -7.415 -4.947 1.00 94.50 194 ALA A N 1
ATOM 1506 C CA . ALA A 1 194 ? 19.971 -8.149 -4.089 1.00 94.50 194 ALA A CA 1
ATOM 1507 C C . ALA A 1 194 ? 21.293 -7.400 -3.818 1.00 94.50 194 ALA A C 1
ATOM 1509 O O . ALA A 1 194 ? 21.893 -7.582 -2.761 1.00 94.50 194 ALA A O 1
ATOM 1510 N N . TRP A 1 195 ? 21.719 -6.534 -4.743 1.00 96.00 195 TRP A N 1
ATOM 1511 C CA . TRP A 1 195 ? 22.964 -5.763 -4.658 1.00 96.00 195 TRP A CA 1
ATOM 1512 C C . TRP A 1 195 ? 22.714 -4.283 -4.334 1.00 96.00 195 TRP A C 1
ATOM 1514 O O . TRP A 1 195 ? 23.463 -3.672 -3.576 1.00 96.00 195 TRP A O 1
ATOM 1524 N N . LEU A 1 196 ? 21.654 -3.695 -4.900 1.00 96.56 196 LEU A N 1
ATOM 1525 C CA . LEU A 1 196 ? 21.417 -2.249 -4.896 1.00 96.56 196 LEU A CA 1
ATOM 1526 C C . LEU A 1 196 ? 20.329 -1.786 -3.915 1.00 96.56 196 LEU A C 1
ATOM 1528 O O . LEU A 1 196 ? 20.261 -0.589 -3.637 1.00 96.56 196 LEU A O 1
ATOM 1532 N N . ALA A 1 197 ? 19.509 -2.679 -3.344 1.00 95.12 197 ALA A N 1
ATOM 1533 C CA . ALA A 1 197 ? 18.417 -2.293 -2.441 1.00 95.12 197 ALA A CA 1
ATOM 1534 C C . ALA A 1 197 ? 18.897 -1.437 -1.259 1.00 95.12 197 ALA A C 1
ATOM 1536 O O . ALA A 1 197 ? 18.235 -0.470 -0.895 1.00 95.12 197 ALA A O 1
ATOM 1537 N N . GLY A 1 198 ? 20.064 -1.745 -0.680 1.00 95.75 198 GLY A N 1
ATOM 1538 C CA . GLY A 1 198 ? 20.646 -0.952 0.409 1.00 95.75 198 GLY A CA 1
ATOM 1539 C C . GLY A 1 198 ? 20.968 0.491 0.003 1.00 95.75 198 GLY A C 1
ATOM 1540 O O . GLY A 1 198 ? 20.630 1.421 0.735 1.00 95.75 198 GLY A O 1
ATOM 1541 N N . ALA A 1 199 ? 21.563 0.678 -1.179 1.00 96.00 199 ALA A N 1
ATOM 1542 C CA . ALA A 1 199 ? 21.919 1.992 -1.713 1.00 96.00 199 ALA A CA 1
ATOM 1543 C C . ALA A 1 199 ? 20.679 2.797 -2.134 1.00 96.00 199 ALA A C 1
ATOM 1545 O O . ALA A 1 199 ? 20.565 3.972 -1.788 1.00 96.00 199 ALA A O 1
ATOM 1546 N N . VAL A 1 200 ? 19.714 2.154 -2.803 1.00 96.25 200 VAL A N 1
ATOM 1547 C CA . VAL A 1 200 ? 18.440 2.786 -3.179 1.00 96.25 200 VAL A CA 1
ATOM 1548 C C . VAL A 1 200 ? 17.677 3.225 -1.930 1.00 96.25 200 VAL A C 1
ATOM 1550 O O . VAL A 1 200 ? 17.337 4.396 -1.817 1.00 96.25 200 VAL A O 1
ATOM 1553 N N . LEU A 1 201 ? 17.512 2.359 -0.924 1.00 95.00 201 LEU A N 1
ATOM 1554 C CA . LEU A 1 201 ? 16.853 2.727 0.337 1.00 95.00 201 LEU A CA 1
ATOM 1555 C C . LEU A 1 201 ? 17.556 3.876 1.077 1.00 95.00 201 LEU A C 1
ATOM 1557 O O . LEU A 1 201 ? 16.890 4.660 1.753 1.00 95.00 201 LEU A O 1
ATOM 1561 N N . ALA A 1 202 ? 18.882 3.997 0.971 1.00 94.62 202 ALA A N 1
ATOM 1562 C CA . ALA A 1 202 ? 19.610 5.141 1.516 1.00 94.62 202 ALA A CA 1
ATOM 1563 C C . ALA A 1 202 ? 19.298 6.434 0.739 1.00 94.62 202 ALA A C 1
ATOM 1565 O O . ALA A 1 202 ? 18.984 7.449 1.360 1.00 94.62 202 ALA A O 1
ATOM 1566 N N . ALA A 1 203 ? 19.306 6.389 -0.597 1.00 94.50 203 ALA A N 1
ATOM 1567 C CA . ALA A 1 203 ? 18.954 7.525 -1.448 1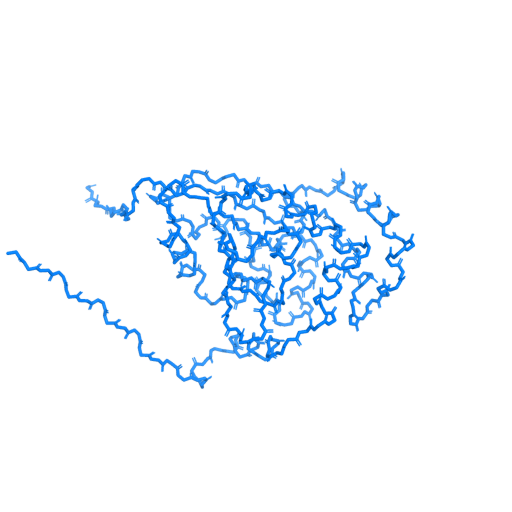.00 94.50 203 ALA A CA 1
ATOM 1568 C C . ALA A 1 203 ? 17.499 7.986 -1.235 1.00 94.50 203 ALA A C 1
ATOM 1570 O O . ALA A 1 203 ? 17.253 9.173 -1.035 1.00 94.50 203 ALA A O 1
ATOM 1571 N N . GLU A 1 204 ? 16.539 7.060 -1.172 1.00 94.38 204 GLU A N 1
ATOM 1572 C CA . GLU A 1 204 ? 15.123 7.364 -0.919 1.00 94.38 204 GLU A CA 1
ATOM 1573 C C . GLU A 1 204 ? 14.911 8.030 0.449 1.00 94.38 204 GLU A C 1
ATOM 1575 O O . GLU A 1 204 ? 14.138 8.980 0.566 1.00 94.38 204 GLU A O 1
ATOM 1580 N N . ARG A 1 205 ? 15.642 7.597 1.487 1.00 92.12 205 ARG A N 1
ATOM 1581 C CA . ARG A 1 205 ? 15.632 8.242 2.814 1.00 92.12 205 ARG A CA 1
ATOM 1582 C C . ARG A 1 205 ? 16.233 9.648 2.804 1.00 92.12 205 ARG A C 1
ATOM 1584 O O . ARG A 1 205 ? 15.798 10.480 3.594 1.00 92.12 205 ARG A O 1
ATOM 1591 N N . LEU A 1 206 ? 17.223 9.917 1.950 1.00 93.75 206 LEU A N 1
ATOM 1592 C CA . LEU A 1 206 ? 17.790 11.259 1.779 1.00 93.75 206 LEU A CA 1
ATOM 1593 C C . LEU A 1 206 ? 16.819 12.174 1.020 1.00 93.75 206 LEU A C 1
ATOM 1595 O O . LEU A 1 206 ? 16.569 13.287 1.474 1.00 93.75 206 LEU A O 1
ATOM 1599 N N . ILE A 1 207 ? 16.190 11.679 -0.052 1.00 89.75 207 ILE A N 1
ATOM 1600 C CA . ILE A 1 207 ? 15.108 12.374 -0.771 1.00 89.75 207 ILE A CA 1
ATOM 1601 C C . ILE A 1 207 ? 13.937 12.677 0.181 1.00 89.75 207 ILE A C 1
ATOM 1603 O O . ILE A 1 207 ? 13.404 13.783 0.176 1.00 89.75 207 ILE A O 1
ATOM 1607 N N . GLY A 1 208 ? 13.601 11.750 1.082 1.00 89.62 208 GLY A N 1
ATOM 1608 C CA . GLY A 1 208 ? 12.588 11.935 2.128 1.00 89.62 208 GLY A CA 1
ATOM 1609 C C . GLY A 1 208 ? 12.890 13.003 3.187 1.00 89.62 208 GLY A C 1
ATOM 1610 O O . GLY A 1 208 ? 12.027 13.269 4.015 1.00 89.62 208 GLY A O 1
ATOM 1611 N N . ARG A 1 209 ? 14.076 13.631 3.176 1.00 91.31 209 ARG A N 1
ATOM 1612 C CA . ARG A 1 209 ? 14.370 14.845 3.968 1.00 91.31 209 ARG A CA 1
ATOM 1613 C C . ARG A 1 209 ? 14.033 16.142 3.224 1.00 91.31 209 ARG A C 1
ATOM 1615 O O . ARG A 1 209 ? 14.035 17.200 3.838 1.00 91.31 209 ARG A O 1
ATOM 1622 N N . LEU A 1 210 ? 13.795 16.055 1.914 1.00 90.31 210 LEU A N 1
ATOM 1623 C CA . LEU A 1 210 ? 13.495 17.177 1.019 1.00 90.31 210 LEU A CA 1
ATOM 1624 C C . LEU A 1 210 ? 12.033 17.156 0.543 1.00 90.31 210 LEU A C 1
ATOM 1626 O O . LEU A 1 210 ? 11.464 18.204 0.257 1.00 90.31 210 LEU A O 1
ATOM 1630 N N . VAL A 1 211 ? 11.427 15.967 0.455 1.00 89.12 211 VAL A N 1
ATOM 1631 C CA . VAL A 1 211 ? 10.022 15.769 0.073 1.00 89.12 211 VAL A CA 1
ATOM 1632 C C . VAL A 1 211 ? 9.125 15.828 1.322 1.00 89.12 211 VAL A C 1
ATOM 1634 O O . VAL A 1 211 ? 9.294 14.974 2.202 1.00 89.12 211 VAL A O 1
ATOM 1637 N N . PRO A 1 212 ? 8.159 16.769 1.402 1.00 93.56 212 PRO A N 1
ATOM 1638 C CA . PRO A 1 212 ? 7.194 16.858 2.503 1.00 93.56 212 PRO A CA 1
ATOM 1639 C C . PRO A 1 212 ? 6.433 15.547 2.743 1.00 93.56 212 PRO A C 1
ATOM 1641 O O . PRO A 1 212 ? 6.174 14.794 1.801 1.00 93.56 212 PRO A O 1
ATOM 1644 N N . THR A 1 213 ? 6.077 15.248 3.993 1.00 93.38 213 THR A N 1
ATOM 1645 C CA . THR A 1 213 ? 5.514 13.939 4.379 1.00 93.38 213 THR A CA 1
ATOM 1646 C C . THR A 1 213 ? 4.165 13.652 3.724 1.00 93.38 213 THR A C 1
ATOM 1648 O O . THR A 1 213 ? 3.925 12.526 3.297 1.00 93.38 213 THR A O 1
ATOM 1651 N N . GLU A 1 214 ? 3.339 14.672 3.505 1.00 92.94 214 GLU A N 1
ATOM 1652 C CA . GLU A 1 214 ? 2.071 14.595 2.772 1.00 92.94 214 GLU A CA 1
ATOM 1653 C C . GLU A 1 214 ? 2.230 14.366 1.253 1.00 92.94 214 GLU A C 1
ATOM 1655 O O . GLU A 1 214 ? 1.246 14.206 0.526 1.00 92.94 214 GLU A O 1
ATOM 1660 N N . ARG A 1 215 ? 3.474 14.312 0.757 1.00 94.12 215 ARG A N 1
ATOM 1661 C CA . ARG A 1 215 ? 3.847 13.943 -0.620 1.00 94.12 215 ARG A CA 1
ATOM 1662 C C . ARG A 1 215 ? 4.504 12.563 -0.722 1.00 94.12 215 ARG A C 1
ATOM 1664 O O . ARG A 1 215 ? 4.886 12.156 -1.820 1.00 94.12 215 ARG A O 1
ATOM 1671 N N . TRP A 1 216 ? 4.622 11.827 0.384 1.00 95.94 216 TRP A N 1
ATOM 1672 C CA . TRP A 1 216 ? 5.111 10.444 0.386 1.00 95.94 216 TRP A CA 1
ATOM 1673 C C . TRP A 1 216 ? 4.068 9.501 -0.236 1.00 95.94 216 TRP A C 1
ATOM 1675 O O . TRP A 1 216 ? 2.880 9.820 -0.278 1.00 95.94 216 TRP A O 1
ATOM 1685 N N . ALA A 1 217 ? 4.507 8.356 -0.761 1.00 94.75 217 ALA A N 1
ATOM 1686 C CA . ALA A 1 217 ? 3.719 7.543 -1.688 1.00 94.75 217 ALA A CA 1
ATOM 1687 C C . ALA A 1 217 ? 2.532 6.792 -1.065 1.00 94.75 217 ALA A C 1
ATOM 1689 O O . ALA A 1 217 ? 1.601 6.461 -1.794 1.00 94.75 217 ALA A O 1
ATOM 1690 N N . TYR A 1 218 ? 2.530 6.544 0.246 1.00 94.38 218 TYR A N 1
ATOM 1691 C CA . TYR A 1 218 ? 1.427 5.874 0.942 1.00 94.38 218 TYR A CA 1
ATOM 1692 C C . TYR A 1 218 ? 0.915 6.706 2.115 1.00 94.38 218 TYR A C 1
ATOM 1694 O O . TYR A 1 218 ? 1.701 7.191 2.934 1.00 94.38 218 TYR A O 1
ATOM 1702 N N . MET A 1 219 ? -0.411 6.798 2.211 1.00 94.81 219 MET A N 1
ATOM 1703 C CA . MET A 1 219 ? -1.134 7.247 3.398 1.00 94.81 219 MET A CA 1
ATOM 1704 C C . MET A 1 219 ? -1.606 6.030 4.197 1.00 94.81 219 MET A C 1
ATOM 1706 O O . MET A 1 219 ? -2.070 5.042 3.625 1.00 94.81 219 MET A O 1
ATOM 1710 N N . ILE A 1 220 ? -1.472 6.104 5.520 1.00 93.38 220 ILE A N 1
ATOM 1711 C CA . ILE A 1 220 ? -1.906 5.075 6.463 1.00 93.38 220 ILE A CA 1
ATOM 1712 C C . ILE A 1 220 ? -2.841 5.738 7.463 1.00 93.38 220 ILE A C 1
ATOM 1714 O O . ILE A 1 220 ? -2.408 6.566 8.265 1.00 93.38 220 ILE A O 1
ATOM 1718 N N . ILE A 1 221 ? -4.118 5.378 7.403 1.00 93.06 221 ILE A N 1
ATOM 1719 C CA . ILE A 1 221 ? -5.171 5.922 8.255 1.00 93.06 221 ILE A CA 1
ATOM 1720 C C . ILE A 1 221 ? -5.582 4.826 9.240 1.00 93.06 221 ILE A C 1
ATOM 1722 O O . ILE A 1 221 ? -6.038 3.762 8.821 1.00 93.06 221 ILE A O 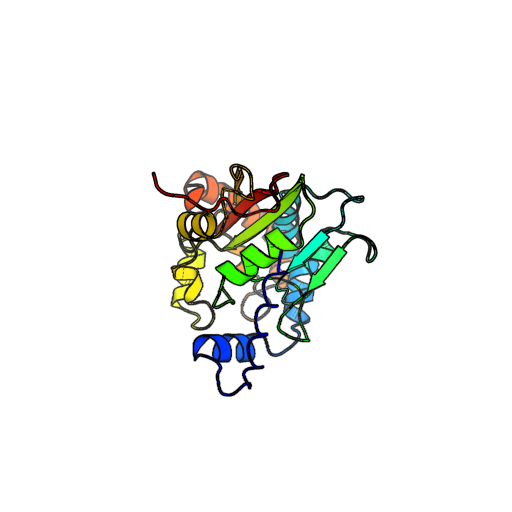1
ATOM 1726 N N . THR A 1 222 ? -5.427 5.073 10.540 1.00 90.38 222 THR A N 1
ATOM 1727 C CA . THR A 1 222 ? -5.795 4.130 11.609 1.00 90.38 222 THR A CA 1
ATOM 1728 C C . THR A 1 222 ? -6.889 4.727 12.481 1.00 90.38 222 THR A C 1
ATOM 1730 O O . THR A 1 222 ? -6.735 5.817 13.017 1.00 90.38 222 THR A O 1
ATOM 1733 N N . THR A 1 223 ? -7.983 3.999 12.688 1.00 89.56 223 THR A N 1
ATOM 1734 C CA . THR A 1 223 ? -9.039 4.392 13.632 1.00 89.56 223 THR A CA 1
ATOM 1735 C C . THR A 1 223 ? -9.578 3.195 14.419 1.00 89.56 223 THR A C 1
ATOM 1737 O O . THR A 1 223 ? -9.274 2.035 14.129 1.00 89.56 223 THR A O 1
ATOM 1740 N N . VAL A 1 224 ? -10.364 3.477 15.456 1.00 87.50 224 VAL A N 1
ATOM 1741 C CA . VAL A 1 224 ? -11.008 2.505 16.342 1.00 87.50 224 VAL A CA 1
ATOM 1742 C C . VAL A 1 224 ? -12.519 2.644 16.202 1.00 87.50 224 VAL A C 1
ATOM 1744 O O . VAL A 1 224 ? -13.056 3.741 16.350 1.00 87.50 224 VAL A O 1
ATOM 1747 N N . LYS A 1 225 ? -13.220 1.533 15.962 1.00 83.25 225 LYS A N 1
ATOM 1748 C CA . LYS A 1 225 ? -14.685 1.502 15.960 1.00 83.25 225 LYS A CA 1
ATOM 1749 C C . LYS A 1 225 ? -15.217 1.773 17.367 1.00 83.25 225 LYS A C 1
ATOM 1751 O O . LYS A 1 225 ? -14.826 1.097 18.321 1.00 83.25 225 LYS A O 1
ATOM 1756 N N . THR A 1 226 ? -16.121 2.733 17.502 1.00 83.06 226 THR A N 1
ATOM 1757 C CA . THR A 1 226 ? -16.737 3.105 18.781 1.00 83.06 226 THR A CA 1
ATOM 1758 C C . THR A 1 226 ? -17.704 2.020 19.282 1.00 83.06 226 THR A C 1
ATOM 1760 O O . THR A 1 226 ? -18.007 1.039 18.596 1.00 83.06 226 THR A O 1
ATOM 1763 N N . ALA A 1 227 ? -18.219 2.182 20.505 1.00 71.19 227 ALA A N 1
ATOM 1764 C CA . ALA A 1 227 ? -19.289 1.325 21.023 1.00 71.19 227 ALA A CA 1
ATOM 1765 C C . ALA A 1 227 ? -20.631 1.541 20.287 1.00 71.19 227 ALA A C 1
ATOM 1767 O O . ALA A 1 227 ? -21.485 0.653 20.275 1.00 71.19 227 ALA A O 1
ATOM 1768 N N . SER A 1 228 ? -20.822 2.711 19.664 1.00 61.97 228 SER A N 1
ATOM 1769 C CA . SER A 1 228 ? -22.019 3.088 18.911 1.00 61.97 228 SER A CA 1
ATOM 1770 C C . SER A 1 228 ? -22.072 2.399 17.544 1.00 61.97 228 SER A C 1
ATOM 1772 O O . SER A 1 228 ? -21.908 3.016 16.499 1.00 61.97 228 SER A O 1
ATOM 1774 N N . GLY A 1 229 ? -22.417 1.108 17.538 1.00 51.62 229 GLY A N 1
ATOM 1775 C CA . GLY A 1 229 ? -22.829 0.363 16.336 1.00 51.62 229 GLY A CA 1
ATOM 1776 C C . GLY A 1 229 ? -24.186 0.802 15.754 1.00 51.62 229 GLY A C 1
ATOM 1777 O O . GLY A 1 229 ? -24.949 -0.036 15.280 1.00 51.62 229 GLY A O 1
ATOM 1778 N N . LYS A 1 230 ? -24.513 2.095 15.843 1.00 40.66 230 LYS A N 1
ATOM 1779 C CA . LYS A 1 230 ? -25.686 2.754 15.263 1.00 40.66 230 LYS A CA 1
ATOM 1780 C C . LYS A 1 230 ? -25.216 4.060 14.612 1.00 40.66 230 LYS A C 1
ATOM 1782 O O . LYS A 1 230 ? -24.475 4.789 15.272 1.00 40.66 230 LYS A O 1
ATOM 1787 N N . PRO A 1 231 ? -25.659 4.390 13.388 1.00 38.16 231 PRO A N 1
ATOM 1788 C CA . PRO A 1 231 ? -25.397 5.704 12.816 1.00 38.16 231 PRO A CA 1
ATOM 1789 C C . PRO A 1 231 ? -26.071 6.780 13.671 1.00 38.16 231 PRO A C 1
ATOM 1791 O O . PRO A 1 231 ? -27.202 6.594 14.134 1.00 38.16 231 PRO A O 1
ATOM 1794 N N . VAL A 1 232 ? -25.395 7.914 13.855 1.00 39.72 232 VAL A N 1
ATOM 1795 C CA . VAL A 1 232 ? -26.019 9.110 14.427 1.00 39.72 232 VAL A CA 1
ATOM 1796 C C . VAL A 1 232 ? -26.916 9.704 13.346 1.00 39.72 232 VAL A C 1
ATOM 1798 O O . VAL A 1 232 ? -26.450 10.395 12.443 1.00 39.72 232 VAL A O 1
ATOM 1801 N N . VAL A 1 233 ? -28.212 9.395 13.408 1.00 37.91 233 VAL A N 1
ATOM 1802 C CA . VAL A 1 233 ? -29.206 10.088 12.586 1.00 37.91 233 VAL A CA 1
ATOM 1803 C C . VAL A 1 233 ? -29.254 11.532 13.069 1.00 37.91 233 VAL A C 1
ATOM 1805 O O . VAL A 1 233 ? -29.597 11.794 14.218 1.00 37.91 233 VAL A O 1
ATOM 1808 N N . SER A 1 234 ? -28.874 12.455 12.189 1.00 36.03 234 SER A N 1
ATOM 1809 C CA . SER A 1 234 ? -28.967 13.892 12.429 1.00 36.03 234 SER A CA 1
ATOM 1810 C C . SER A 1 234 ? -30.435 14.323 12.406 1.00 36.03 234 SER A C 1
ATOM 1812 O O . SER A 1 234 ? -30.922 14.804 11.383 1.00 36.03 234 SER A O 1
ATOM 1814 N N . GLU A 1 235 ? -31.143 14.159 13.522 1.00 33.03 235 GLU A N 1
ATOM 1815 C CA . GLU A 1 235 ? -32.410 14.860 13.734 1.00 33.03 235 GLU A CA 1
ATOM 1816 C C . GLU A 1 235 ? -32.123 16.362 13.851 1.00 33.03 235 GLU A C 1
ATOM 1818 O O . GLU A 1 235 ? -31.540 16.837 14.824 1.00 33.03 235 GLU A O 1
ATOM 1823 N N . SER A 1 236 ? -32.480 17.098 12.800 1.00 36.28 236 SER A N 1
ATOM 1824 C CA . SER A 1 236 ? -32.430 18.556 12.761 1.00 36.28 236 SER A CA 1
ATOM 1825 C C . SER A 1 236 ? -33.475 19.153 13.702 1.00 36.28 236 SER A C 1
ATOM 1827 O O . SER A 1 236 ? -34.655 18.805 13.594 1.00 36.28 236 SER A O 1
ATOM 1829 N N . VAL A 1 237 ? -33.039 20.090 14.544 1.00 35.75 237 VAL A N 1
ATOM 1830 C CA . VAL A 1 237 ? -33.870 20.983 15.367 1.00 35.75 237 VAL A CA 1
ATOM 1831 C C . VAL A 1 237 ? -33.676 22.408 14.866 1.00 35.75 237 VAL A C 1
ATOM 1833 O O . VAL A 1 237 ? -32.498 22.764 14.639 1.00 35.75 237 VAL A O 1
#

Secondary structure (DSSP, 8-state):
-PPPPPPPPPP---GGG--HHHHHHHHHTSS--HHHHHHHHH-TTHHHHHHHHHTTS---TTS-EEEES-SSSHHHHHTT--TTTEEEE-SSTT--S--TTT-S-HHHHHHHHHHHSPTT-EEEEEEE-TTSHHHHHHHHH-GGGGGGGG--HHHHHTSS-TTTBPPPEEEEE-S--HHHHHT-TTTS-GGGHHHHHHHHHHHHHHHTTTS-GGGSSEEEEEEEB-S--S-------

Nearest PDB structures (foldseek):
  3t7s-assembly2_B  TM=5.155E-01  e=9.187E-03  Phocaeicola vulgatus ATCC 8482
  5fcd-assembly2_B  TM=5.102E-01  e=1.103E-02  Escherichia coli
  8x8j-assembly1_B  TM=4.281E-01  e=1.038E-02  Acinetobacter baumannii
  8x8i-assembly1_A  TM=4.026E-01  e=5.314E-03  Acinetobacter baumannii
  5fcd-assembly1_A  TM=4.945E-01  e=4.468E-02  Escherichia coli

Radius of gyration: 19.23 Å; Cα contacts (8 Å, |Δi|>4): 364; chains: 1; bounding box: 68×40×40 Å

Mean predicted aligned error: 9.53 Å